Protein AF-0000000084544932 (afdb_homodimer)

pLDDT: mean 88.03, std 7.46, range [56.06, 94.19]

Solvent-accessible surface area (backbone atoms only — not comparable to full-atom values): 10254 Å² total; per-residue (Å²): 124,90,58,56,66,67,58,51,50,51,49,51,50,50,53,53,52,50,52,51,49,42,69,71,71,50,78,74,66,64,56,38,65,76,60,67,45,93,34,42,13,30,20,51,41,17,20,54,53,16,23,51,47,21,33,49,53,46,50,46,28,66,75,67,69,42,78,72,49,75,68,46,47,49,50,54,50,46,60,57,53,74,43,37,68,65,51,43,60,63,29,52,72,57,89,126,91,58,54,66,67,58,52,50,50,50,51,49,49,53,54,52,49,51,53,48,42,71,72,70,51,77,73,64,64,56,35,64,75,59,67,44,93,36,42,14,30,20,52,41,19,20,53,52,15,23,51,47,22,32,49,53,45,49,46,27,65,76,68,71,42,79,72,49,75,68,45,47,49,50,54,50,46,59,57,53,74,43,37,68,64,51,44,60,62,28,54,73,57,89

Nearest PDB structures (foldseek):
  4jlr-assembly1_S  TM=4.494E-01  e=4.118E+00  unclassified
  8hhl-assembly1_A  TM=2.791E-01  e=6.895E+00  Mycolicibacterium mucogenicum
  4jlr-assembly1_S  TM=4.430E-01  e=3.716E+00  unclassified
  4dnd-assembly1_A  TM=3.240E-01  e=9.266E+00  Homo sapiens
  8hhl-assembly1_A  TM=2.782E-01  e=6.578E+00  Mycolicibacterium mucogenicum

Sequence (190 aa):
MTLDPEFAKQTTDLIQQTLELYKKSGASPRVGEVWDCEKIGDFLCGFFVGEMVGSALSAFQVVHQREPTADEHLEIIELVESHSKEIKEFFAKFNMTLDPEFAKQTTDLIQQTLELYKKSGASPRVGEVWDCEKIGDFLCGFFVGEMVGSALSAFQVVHQREPTADEHLEIIELVESHSKEIKEFFAKFN

Structure (mmCIF, N/CA/C/O backbone):
data_AF-0000000084544932-model_v1
#
loop_
_entity.id
_entity.type
_entity.pdbx_description
1 polymer 'Uncharacterized protein'
#
loop_
_atom_site.group_PDB
_atom_site.id
_atom_site.type_symbol
_atom_site.label_atom_id
_atom_site.label_alt_id
_atom_site.label_comp_id
_atom_site.label_asym_id
_atom_site.label_entity_id
_atom_site.label_seq_id
_atom_site.pdbx_PDB_ins_code
_atom_site.Cartn_x
_atom_site.Cartn_y
_atom_site.Cartn_z
_atom_site.occupancy
_atom_site.B_iso_or_equiv
_atom_site.auth_seq_id
_atom_site.auth_comp_id
_atom_site.auth_asym_id
_atom_site.auth_atom_id
_atom_site.pdbx_PDB_model_num
ATOM 1 N N . MET A 1 1 ? 21.812 -8.648 -5.984 1 66.19 1 MET A N 1
ATOM 2 C CA . MET A 1 1 ? 20.375 -8.68 -5.727 1 66.19 1 MET A CA 1
ATOM 3 C C . MET A 1 1 ? 19.875 -10.125 -5.645 1 66.19 1 MET A C 1
ATOM 5 O O . MET A 1 1 ? 20.344 -10.992 -6.371 1 66.19 1 MET A O 1
ATOM 9 N N . THR A 1 2 ? 19.297 -10.383 -4.473 1 80.62 2 THR A N 1
ATOM 10 C CA . THR A 1 2 ? 18.766 -11.719 -4.227 1 80.62 2 THR A CA 1
ATOM 11 C C . THR A 1 2 ? 17.469 -11.938 -5.008 1 80.62 2 THR A C 1
ATOM 13 O O . THR A 1 2 ? 17.109 -13.07 -5.309 1 80.62 2 THR A O 1
ATOM 16 N N . LEU A 1 3 ? 16.906 -10.875 -5.484 1 85.44 3 LEU A N 1
ATOM 17 C CA . LEU A 1 3 ? 15.648 -10.969 -6.223 1 85.44 3 LEU A CA 1
ATOM 18 C C . LEU A 1 3 ? 15.898 -11.398 -7.664 1 85.44 3 LEU A C 1
ATOM 20 O O . LEU A 1 3 ? 16.891 -11 -8.273 1 85.44 3 LEU A O 1
ATOM 24 N N . ASP A 1 4 ? 15.062 -12.219 -8.195 1 88.5 4 ASP A N 1
ATOM 25 C CA . ASP A 1 4 ? 15.055 -12.531 -9.617 1 88.5 4 ASP A CA 1
ATOM 26 C C . ASP A 1 4 ? 15 -11.258 -10.461 1 88.5 4 ASP A C 1
ATOM 28 O O . ASP A 1 4 ? 14.18 -10.367 -10.195 1 88.5 4 ASP A O 1
ATOM 32 N N . PRO A 1 5 ? 15.914 -11.125 -11.422 1 88.81 5 PRO A N 1
ATOM 33 C CA . PRO A 1 5 ? 15.992 -9.906 -12.219 1 88.81 5 PRO A CA 1
ATOM 34 C C . PRO A 1 5 ? 14.688 -9.602 -12.969 1 88.81 5 PRO A C 1
ATOM 36 O O . PRO A 1 5 ? 14.336 -8.438 -13.156 1 88.81 5 PRO A O 1
ATOM 39 N N . GLU A 1 6 ? 14.039 -10.609 -13.398 1 88.56 6 GLU A N 1
ATOM 40 C CA . GLU A 1 6 ? 12.773 -10.383 -14.086 1 88.56 6 GLU A CA 1
ATOM 41 C C . GLU A 1 6 ? 11.727 -9.805 -13.141 1 88.56 6 GLU A C 1
ATOM 43 O O . GLU A 1 6 ? 10.961 -8.914 -13.516 1 88.56 6 GLU A O 1
ATOM 48 N N . PHE A 1 7 ? 11.703 -10.305 -11.953 1 90.44 7 PHE A N 1
ATOM 49 C CA . PHE A 1 7 ? 10.781 -9.781 -10.945 1 90.44 7 PHE A CA 1
ATOM 50 C C . PHE A 1 7 ? 11.109 -8.328 -10.625 1 90.44 7 PHE A C 1
ATOM 52 O O . PHE A 1 7 ? 10.203 -7.5 -10.5 1 90.44 7 PHE A O 1
ATOM 59 N N . ALA A 1 8 ? 12.383 -8.023 -10.523 1 90.12 8 ALA A N 1
ATOM 60 C CA . ALA A 1 8 ? 12.805 -6.66 -10.227 1 90.12 8 ALA A CA 1
ATOM 61 C C . ALA A 1 8 ? 12.383 -5.703 -11.336 1 90.12 8 ALA A C 1
ATOM 63 O O . ALA A 1 8 ? 11.898 -4.602 -11.062 1 90.12 8 ALA A O 1
ATOM 64 N N . LYS A 1 9 ? 12.531 -6.172 -12.508 1 91.62 9 LYS A N 1
ATOM 65 C CA . LYS A 1 9 ? 12.141 -5.348 -13.656 1 91.62 9 LYS A CA 1
ATOM 66 C C . LYS A 1 9 ? 10.633 -5.121 -13.68 1 91.62 9 LYS A C 1
ATOM 68 O O . LYS A 1 9 ? 10.172 -4.004 -13.914 1 91.62 9 LYS A O 1
ATOM 73 N N . GLN A 1 10 ? 9.922 -6.168 -13.43 1 88.94 10 GLN A N 1
ATOM 74 C CA . GLN A 1 10 ? 8.469 -6.07 -13.43 1 88.94 10 GLN A CA 1
ATOM 75 C C . GLN A 1 10 ? 7.98 -5.129 -12.328 1 88.94 10 GLN A C 1
ATOM 77 O O . GLN A 1 10 ? 7.043 -4.359 -12.539 1 88.94 10 GLN A O 1
ATOM 82 N N . THR A 1 11 ? 8.625 -5.254 -11.234 1 90.5 11 THR A N 1
ATOM 83 C CA . THR A 1 11 ? 8.266 -4.395 -10.109 1 90.5 11 THR A CA 1
ATOM 84 C C . THR A 1 11 ? 8.562 -2.934 -10.43 1 90.5 11 THR A C 1
ATOM 86 O O . THR A 1 11 ? 7.742 -2.055 -10.18 1 90.5 11 THR A O 1
ATOM 89 N N . THR A 1 12 ? 9.641 -2.668 -11.023 1 91.94 12 THR A N 1
ATOM 90 C CA . THR A 1 12 ? 10.016 -1.312 -11.406 1 91.94 12 THR A CA 1
ATOM 91 C C . THR A 1 12 ? 9.039 -0.75 -12.438 1 91.94 12 THR A C 1
ATOM 93 O O . THR A 1 12 ? 8.625 0.408 -12.336 1 91.94 12 THR A O 1
ATOM 96 N N . ASP A 1 13 ? 8.688 -1.554 -13.359 1 91.12 13 ASP A N 1
ATOM 97 C CA . ASP A 1 13 ? 7.715 -1.137 -14.367 1 91.12 13 ASP A CA 1
ATOM 98 C C . ASP A 1 13 ? 6.375 -0.788 -13.727 1 91.12 13 ASP A C 1
ATOM 100 O O . ASP A 1 13 ? 5.734 0.193 -14.109 1 91.12 13 ASP A O 1
ATOM 104 N N . LEU A 1 14 ? 5.961 -1.601 -12.828 1 89.94 14 LEU A N 1
ATOM 105 C CA . LEU A 1 14 ? 4.699 -1.363 -12.133 1 89.94 14 LEU A CA 1
ATOM 106 C C . LEU A 1 14 ? 4.727 -0.029 -11.391 1 89.94 14 LEU A C 1
ATOM 108 O O . LEU A 1 14 ? 3.756 0.729 -11.438 1 89.94 14 LEU A O 1
ATOM 112 N N . ILE A 1 15 ? 5.805 0.262 -10.727 1 93.06 15 ILE A N 1
ATOM 113 C CA . ILE A 1 15 ? 5.961 1.506 -9.984 1 93.06 15 ILE A CA 1
ATOM 114 C C . ILE A 1 15 ? 5.844 2.695 -10.938 1 93.06 15 ILE A C 1
ATOM 116 O O . ILE A 1 15 ? 5.086 3.633 -10.672 1 93.06 15 ILE A O 1
ATOM 120 N N . GLN A 1 16 ? 6.516 2.604 -12.031 1 92.25 16 GLN A N 1
ATOM 121 C CA . GLN A 1 16 ? 6.539 3.705 -12.992 1 92.25 16 GLN A CA 1
ATOM 122 C C . GLN A 1 16 ? 5.172 3.9 -13.641 1 92.25 16 GLN A C 1
ATOM 124 O O . GLN A 1 16 ? 4.691 5.027 -13.758 1 92.25 16 GLN A O 1
ATOM 129 N N . GLN A 1 17 ? 4.598 2.812 -14 1 90.38 17 GLN A N 1
ATOM 130 C CA . GLN A 1 17 ? 3.287 2.885 -14.633 1 90.38 17 GLN A CA 1
ATOM 131 C C . GLN A 1 17 ? 2.238 3.434 -13.672 1 90.38 17 GLN A C 1
ATOM 133 O O . GLN A 1 17 ? 1.396 4.246 -14.062 1 90.38 17 GLN A O 1
ATOM 138 N N . THR A 1 18 ? 2.281 2.961 -12.5 1 89.56 18 THR A N 1
ATOM 139 C CA . THR A 1 18 ? 1.309 3.404 -11.508 1 89.56 18 THR A CA 1
ATOM 140 C C . THR A 1 18 ? 1.507 4.883 -11.18 1 89.56 18 THR A C 1
ATOM 142 O O . THR A 1 18 ? 0.536 5.633 -11.055 1 89.56 18 THR A O 1
ATOM 145 N N . LEU A 1 19 ? 2.707 5.305 -11.055 1 92.12 19 LEU A N 1
ATOM 146 C CA . LEU A 1 19 ? 2.988 6.715 -10.805 1 92.12 19 LEU A CA 1
ATOM 147 C C . LEU A 1 19 ? 2.443 7.59 -11.93 1 92.12 19 LEU A C 1
ATOM 149 O O . LEU A 1 19 ? 1.84 8.633 -11.672 1 92.12 19 LEU A O 1
ATOM 153 N N . GLU A 1 20 ? 2.635 7.109 -13.133 1 91.12 20 GLU A N 1
ATOM 154 C CA . GLU A 1 20 ? 2.121 7.848 -14.281 1 91.12 20 GLU A CA 1
ATOM 155 C C . GLU A 1 20 ? 0.599 7.934 -14.242 1 91.12 20 GLU A C 1
ATOM 157 O O . GLU A 1 20 ? 0.02 8.961 -14.609 1 91.12 20 GLU A O 1
ATOM 162 N N . LEU A 1 21 ? 0.002 6.867 -13.867 1 87.06 21 LEU A N 1
ATOM 163 C CA . LEU A 1 21 ? -1.452 6.863 -13.742 1 87.06 21 LEU A CA 1
ATOM 164 C C . LEU A 1 21 ? -1.914 7.871 -12.695 1 87.06 21 LEU A C 1
ATOM 166 O O . LEU A 1 21 ? -2.895 8.586 -12.906 1 87.06 21 LEU A O 1
ATOM 170 N N . TYR A 1 22 ? -1.262 7.93 -11.602 1 87 22 TYR A N 1
ATOM 171 C CA . TYR A 1 22 ? -1.585 8.898 -10.562 1 87 22 TYR A CA 1
ATOM 172 C C . TYR A 1 22 ? -1.427 10.32 -11.07 1 87 22 TYR A C 1
ATOM 174 O O . TYR A 1 22 ? -2.246 11.195 -10.766 1 87 22 TYR A O 1
ATOM 182 N N . LYS A 1 23 ? -0.424 10.578 -11.789 1 86.5 23 LYS A N 1
ATOM 183 C CA . LYS A 1 23 ? -0.186 11.906 -12.344 1 86.5 23 LYS A CA 1
ATOM 184 C C . LYS A 1 23 ? -1.321 12.328 -13.273 1 86.5 23 LYS A C 1
ATOM 186 O O . LYS A 1 23 ? -1.707 13.5 -13.297 1 86.5 23 LYS A O 1
ATOM 191 N N . LYS A 1 24 ? -1.893 11.422 -13.922 1 85.5 24 LYS A N 1
ATOM 192 C CA . LYS A 1 24 ? -2.943 11.703 -14.891 1 85.5 24 LYS A CA 1
ATOM 193 C C . LYS A 1 24 ? -4.301 11.859 -14.211 1 85.5 24 LYS A C 1
ATOM 195 O O . LYS A 1 24 ? -5.121 12.672 -14.625 1 85.5 24 LYS A O 1
ATOM 200 N N . SER A 1 25 ? -4.562 11.016 -13.297 1 79.62 25 SER A N 1
ATOM 201 C CA . SER A 1 25 ? -5.883 10.961 -12.672 1 79.62 25 SER A CA 1
ATOM 202 C C . SER A 1 25 ? -5.977 11.906 -11.484 1 79.62 25 SER A C 1
ATOM 204 O O . SER A 1 25 ? -7.074 12.281 -11.062 1 79.62 25 SER A O 1
ATOM 206 N N . GLY A 1 26 ? -4.883 12.328 -11 1 66.31 26 GLY A N 1
ATOM 207 C CA . GLY A 1 26 ? -4.887 13.094 -9.766 1 66.31 26 GLY A CA 1
ATOM 208 C C . GLY A 1 26 ? -5.246 12.258 -8.547 1 66.31 26 GLY A C 1
ATOM 209 O O . GLY A 1 26 ? -5.422 11.039 -8.656 1 66.31 26 GLY A O 1
ATOM 210 N N . ALA A 1 27 ? -4.965 12.719 -7.383 1 61 27 ALA A N 1
ATOM 211 C CA . ALA A 1 27 ? -5.301 12.031 -6.145 1 61 27 ALA A CA 1
ATOM 212 C C . ALA A 1 27 ? -6.633 12.523 -5.586 1 61 27 ALA A C 1
ATOM 214 O O . ALA A 1 27 ? -6.973 13.703 -5.723 1 61 27 ALA A O 1
ATOM 215 N N . SER A 1 28 ? -7.473 11.477 -5.223 1 63.09 28 SER A N 1
ATOM 216 C CA . SER A 1 28 ? -8.734 11.906 -4.625 1 63.09 28 SER A CA 1
ATOM 217 C C . SER A 1 28 ? -8.508 12.609 -3.291 1 63.09 28 SER A C 1
ATOM 219 O O . SER A 1 28 ? -7.875 12.055 -2.389 1 63.09 28 SER A O 1
ATOM 221 N N . PRO A 1 29 ? -8.859 13.773 -3.111 1 56.06 29 PRO A N 1
ATOM 222 C CA . PRO A 1 29 ? -8.781 14.531 -1.858 1 56.06 29 PRO A CA 1
ATOM 223 C C . PRO A 1 29 ? -9.578 13.883 -0.728 1 56.06 29 PRO A C 1
ATOM 225 O O . PRO A 1 29 ? -9.336 14.172 0.447 1 56.06 29 PRO A O 1
ATOM 228 N N . ARG A 1 30 ? -10.594 13.094 -1.059 1 67.5 30 ARG A N 1
ATOM 229 C CA . ARG A 1 30 ? -11.477 12.547 -0.034 1 67.5 30 ARG A CA 1
ATOM 230 C C . ARG A 1 30 ? -10.688 11.719 0.98 1 67.5 30 ARG A C 1
ATOM 232 O O . ARG A 1 30 ? -11.078 11.633 2.146 1 67.5 30 ARG A O 1
ATOM 239 N N . VAL A 1 31 ? -9.539 11.398 0.533 1 73.69 31 VAL A N 1
ATOM 240 C CA . VAL A 1 31 ? -8.719 10.57 1.403 1 73.69 31 VAL A CA 1
ATOM 241 C C . VAL A 1 31 ? -8.305 11.367 2.641 1 73.69 31 VAL A C 1
ATOM 243 O O . VAL A 1 31 ? -8.297 10.836 3.754 1 73.69 31 VAL A O 1
ATOM 246 N N . GLY A 1 32 ? -8.188 12.586 2.406 1 73.44 32 GLY A N 1
ATOM 247 C CA . GLY A 1 32 ? -7.824 13.445 3.527 1 73.44 32 GLY A CA 1
ATOM 248 C C . GLY A 1 32 ? -8.93 13.57 4.562 1 73.44 32 GLY A C 1
ATOM 249 O O . GLY A 1 32 ? -8.648 13.68 5.758 1 73.44 32 GLY A O 1
ATOM 250 N N . GLU A 1 33 ? -10.078 13.43 4.074 1 78.69 33 GLU A N 1
ATOM 251 C CA . GLU A 1 33 ? -11.211 13.609 4.977 1 78.69 33 GLU A CA 1
ATOM 252 C C . GLU A 1 33 ? -11.43 12.359 5.836 1 78.69 33 GLU A C 1
ATOM 254 O O . GLU A 1 33 ? -11.664 12.469 7.039 1 78.69 33 GLU A O 1
ATOM 259 N N . VAL A 1 34 ? -11.297 11.266 5.312 1 85.69 34 VAL A N 1
ATOM 260 C CA . VAL A 1 34 ? -11.516 10.016 6.027 1 85.69 34 VAL A CA 1
ATOM 261 C C . VAL A 1 34 ? -10.398 9.797 7.043 1 85.69 34 VAL A C 1
ATOM 263 O O . VAL A 1 34 ? -10.641 9.344 8.164 1 85.69 34 VAL A O 1
ATOM 266 N N . TRP A 1 35 ? -9.258 10.289 6.613 1 91.44 35 TRP A N 1
ATOM 267 C CA . TRP A 1 35 ? -8.102 9.906 7.41 1 91.44 35 TRP A CA 1
ATOM 268 C C . TRP A 1 35 ? -7.598 11.07 8.25 1 91.44 35 TRP A C 1
ATOM 270 O O . TRP A 1 35 ? -6.633 10.938 9 1 91.44 35 TRP A O 1
ATOM 280 N N . ASP A 1 36 ? -8.258 12.188 8.156 1 88.19 36 ASP A N 1
ATOM 281 C CA . ASP A 1 36 ? -8.008 13.344 9.016 1 88.19 36 ASP A CA 1
ATOM 282 C C . ASP A 1 36 ? -6.516 13.641 9.117 1 88.19 36 ASP A C 1
ATOM 284 O O . ASP A 1 36 ? -5.977 13.758 10.219 1 88.19 36 ASP A O 1
ATOM 288 N N . CYS A 1 37 ? -5.867 13.789 7.984 1 88.88 37 CYS A N 1
ATOM 289 C CA . CYS A 1 37 ? -4.418 13.969 7.941 1 88.88 37 CYS A CA 1
ATOM 290 C C . CYS A 1 37 ? -4.051 15.438 8.133 1 88.88 37 CYS A C 1
ATOM 292 O O . CYS A 1 37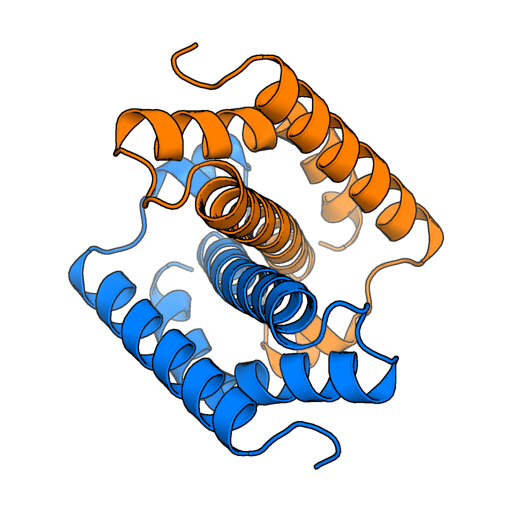 ? -4.766 16.328 7.672 1 88.88 37 CYS A O 1
ATOM 294 N N . GLU A 1 38 ? -3.02 15.641 8.859 1 91.69 38 GLU A N 1
ATOM 295 C CA . GLU A 1 38 ? -2.477 17 8.953 1 91.69 38 GLU A CA 1
ATOM 296 C C . GLU A 1 38 ? -1.788 17.406 7.656 1 91.69 38 GLU A C 1
ATOM 298 O O . GLU A 1 38 ? -1.873 18.562 7.246 1 91.69 38 GLU A O 1
ATOM 303 N N . LYS A 1 39 ? -1.104 16.469 7.07 1 91.56 39 LYS A N 1
ATOM 304 C CA . LYS A 1 39 ? -0.459 16.656 5.777 1 91.56 39 LYS A CA 1
ATOM 305 C C . LYS A 1 39 ? -0.902 15.594 4.773 1 91.56 39 LYS A C 1
ATOM 307 O O . LYS A 1 39 ? -0.353 14.492 4.75 1 91.56 39 LYS A O 1
ATOM 312 N N . ILE A 1 40 ? -1.727 16.047 3.869 1 90.88 40 ILE A N 1
ATOM 313 C CA . ILE A 1 40 ? -2.373 15.133 2.941 1 90.88 40 ILE A CA 1
ATOM 314 C C . ILE A 1 40 ? -1.335 14.555 1.98 1 90.88 40 ILE A C 1
ATOM 316 O O . ILE A 1 40 ? -1.413 13.383 1.602 1 90.88 40 ILE A O 1
ATOM 320 N N . GLY A 1 41 ? -0.409 15.43 1.608 1 91.38 41 GLY A N 1
ATOM 321 C CA . GLY A 1 41 ? 0.638 14.961 0.712 1 91.38 41 GLY A CA 1
ATOM 322 C C . GLY A 1 41 ? 1.452 13.82 1.288 1 91.38 41 GLY A C 1
ATOM 323 O O . GLY A 1 41 ? 1.794 12.875 0.577 1 91.38 41 GLY A O 1
ATOM 324 N N . ASP A 1 42 ? 1.74 13.891 2.566 1 92.62 42 ASP A N 1
ATOM 325 C CA . ASP A 1 42 ? 2.475 12.82 3.23 1 92.62 42 ASP A CA 1
ATOM 326 C C . ASP A 1 42 ? 1.655 11.531 3.266 1 92.62 42 ASP A C 1
ATOM 328 O O . ASP A 1 42 ? 2.189 10.438 3.045 1 92.62 42 ASP A O 1
ATOM 332 N N . PHE A 1 43 ? 0.422 11.664 3.527 1 92.88 43 PHE A N 1
ATOM 333 C CA . PHE A 1 43 ? -0.447 10.492 3.533 1 92.88 43 PHE A CA 1
ATOM 334 C C . PHE A 1 43 ? -0.49 9.844 2.154 1 92.88 43 PHE A C 1
ATOM 336 O O . PHE A 1 43 ? -0.36 8.625 2.033 1 92.88 43 PHE A O 1
ATOM 343 N N . LEU A 1 44 ? -0.663 10.625 1.159 1 92.75 44 LEU A N 1
ATOM 344 C CA . LEU A 1 44 ? -0.779 10.109 -0.199 1 92.75 44 LEU A CA 1
ATOM 345 C C . LEU A 1 44 ? 0.528 9.461 -0.649 1 92.75 44 LEU A C 1
ATOM 347 O O . LEU A 1 44 ? 0.517 8.438 -1.335 1 92.75 44 LEU A O 1
ATOM 351 N N . CYS A 1 45 ? 1.54 10.117 -0.284 1 93.12 45 CYS A N 1
ATOM 352 C CA . CYS A 1 45 ? 2.84 9.523 -0.583 1 93.12 45 CYS A CA 1
ATOM 353 C C . CYS A 1 45 ? 2.994 8.172 0.093 1 93.12 45 CYS A C 1
ATOM 355 O O . CYS A 1 45 ? 3.375 7.191 -0.55 1 93.12 45 CYS A O 1
ATOM 357 N N . GLY A 1 46 ? 2.709 8.133 1.317 1 93.06 46 GLY A N 1
ATOM 358 C CA . GLY A 1 46 ? 2.727 6.859 2.023 1 93.06 46 GLY A CA 1
ATOM 359 C C . GLY A 1 46 ? 1.815 5.82 1.404 1 93.06 46 GLY A C 1
ATOM 360 O O . GLY A 1 46 ? 2.201 4.66 1.252 1 93.06 46 GLY A O 1
ATOM 361 N N . PHE A 1 47 ? 0.658 6.215 1.108 1 92.56 47 PHE A N 1
ATOM 362 C CA . PHE A 1 47 ? -0.311 5.32 0.488 1 92.56 47 PHE A CA 1
ATOM 363 C C . PHE A 1 47 ? 0.26 4.703 -0.785 1 92.56 47 PHE A C 1
ATOM 365 O O . PHE A 1 47 ? 0.185 3.488 -0.981 1 92.56 47 PHE A O 1
ATOM 372 N N . PHE A 1 48 ? 0.78 5.512 -1.612 1 93 48 PHE A N 1
ATOM 373 C CA . PHE A 1 48 ? 1.355 5.031 -2.863 1 93 48 PHE A CA 1
ATOM 374 C C . PHE A 1 48 ? 2.465 4.02 -2.596 1 93 48 PHE A C 1
ATOM 376 O O . PHE A 1 48 ? 2.494 2.949 -3.207 1 93 48 PHE A O 1
ATOM 383 N N . VAL A 1 49 ? 3.35 4.422 -1.753 1 93.44 49 VAL A N 1
ATOM 384 C CA . VAL A 1 49 ? 4.484 3.559 -1.434 1 93.44 49 VAL A CA 1
ATOM 385 C C . VAL A 1 49 ? 3.982 2.236 -0.86 1 93.44 49 VAL A C 1
ATOM 387 O O . VAL A 1 49 ? 4.43 1.164 -1.274 1 93.44 49 VAL A O 1
ATOM 390 N N . GLY A 1 50 ? 3.082 2.311 0.059 1 93.25 50 GLY A N 1
ATOM 391 C CA . GLY A 1 50 ? 2.488 1.109 0.623 1 93.25 50 GLY A CA 1
ATOM 392 C C . GLY A 1 50 ? 1.815 0.232 -0.417 1 93.25 50 GLY A C 1
ATOM 393 O O . GLY A 1 50 ? 1.967 -0.991 -0.396 1 93.25 50 GLY A O 1
ATOM 394 N N . GLU A 1 51 ? 1.06 0.877 -1.243 1 93.19 51 GLU A N 1
ATOM 395 C CA . GLU A 1 51 ? 0.375 0.14 -2.301 1 93.19 51 GLU A CA 1
ATOM 396 C C . GLU A 1 51 ? 1.368 -0.616 -3.18 1 93.19 51 GLU A C 1
ATOM 398 O O . GLU A 1 51 ? 1.144 -1.779 -3.52 1 93.19 51 GLU A O 1
ATOM 403 N N . MET A 1 52 ? 2.461 -0.007 -3.5 1 93.69 52 MET A N 1
ATOM 404 C CA . MET A 1 52 ? 3.48 -0.646 -4.324 1 93.69 52 MET A CA 1
ATOM 405 C C . MET A 1 52 ? 4.133 -1.806 -3.582 1 93.69 52 MET A C 1
ATOM 407 O O . MET A 1 52 ? 4.316 -2.887 -4.145 1 93.69 52 MET A O 1
ATOM 411 N N . VAL A 1 53 ? 4.445 -1.554 -2.379 1 91.81 53 VAL A N 1
ATOM 412 C CA . VAL A 1 53 ? 5.109 -2.574 -1.576 1 91.81 53 VAL A CA 1
ATOM 413 C C . VAL A 1 53 ? 4.176 -3.764 -1.375 1 91.81 53 VAL A C 1
ATOM 415 O O . VAL A 1 53 ? 4.562 -4.914 -1.606 1 91.81 53 VAL A O 1
ATOM 418 N N . GLY A 1 54 ? 2.957 -3.496 -1.023 1 92.19 54 GLY A N 1
ATOM 419 C CA . GLY A 1 54 ? 1.984 -4.562 -0.843 1 92.19 54 GLY A CA 1
ATOM 420 C C . GLY A 1 54 ? 1.745 -5.371 -2.104 1 92.19 54 GLY A C 1
ATOM 421 O O . GLY A 1 54 ? 1.689 -6.602 -2.057 1 92.19 54 GLY A O 1
ATOM 422 N N . SER A 1 55 ? 1.646 -4.688 -3.156 1 90.56 55 SER A N 1
ATOM 423 C CA . SER A 1 55 ? 1.449 -5.355 -4.438 1 90.56 55 SER A CA 1
ATOM 424 C C . SER A 1 55 ? 2.66 -6.203 -4.809 1 90.56 55 SER A C 1
ATOM 426 O O . SER A 1 55 ? 2.514 -7.332 -5.285 1 90.56 55 SER A O 1
ATOM 428 N N . ALA A 1 56 ? 3.807 -5.688 -4.648 1 90.94 56 ALA A N 1
ATOM 429 C CA . ALA A 1 56 ? 5.035 -6.402 -4.992 1 90.94 56 ALA A CA 1
ATOM 430 C C . ALA A 1 56 ? 5.211 -7.637 -4.113 1 90.94 56 ALA A C 1
ATOM 432 O O . ALA A 1 56 ? 5.598 -8.703 -4.602 1 90.94 56 ALA A O 1
ATOM 433 N N . LEU A 1 57 ? 4.941 -7.5 -2.881 1 91.31 57 LEU A N 1
ATOM 434 C CA . LEU A 1 57 ? 5.066 -8.625 -1.96 1 91.31 57 LEU A CA 1
ATOM 435 C C . LEU A 1 57 ? 4.078 -9.727 -2.314 1 91.31 57 LEU A C 1
ATOM 437 O O . LEU A 1 57 ? 4.438 -10.906 -2.318 1 91.31 57 LEU A O 1
ATOM 441 N N . SER A 1 58 ? 2.863 -9.32 -2.631 1 88.56 58 SER A N 1
ATOM 442 C CA . SER A 1 58 ? 1.858 -10.305 -3.035 1 88.56 58 SER A CA 1
ATOM 443 C C . SER A 1 58 ? 2.256 -11 -4.332 1 88.56 58 SER A C 1
ATOM 445 O O . SER A 1 58 ? 2.135 -12.219 -4.449 1 88.56 58 SER A O 1
ATOM 447 N N . ALA A 1 59 ? 2.701 -10.25 -5.277 1 86.38 59 ALA A N 1
ATOM 448 C CA . ALA A 1 59 ? 3.16 -10.82 -6.539 1 86.38 59 ALA A CA 1
ATOM 449 C C . ALA A 1 59 ? 4.305 -11.805 -6.312 1 86.38 59 ALA A C 1
ATOM 451 O O . ALA A 1 59 ? 4.348 -12.875 -6.934 1 86.38 59 ALA A O 1
ATOM 452 N N . PHE A 1 60 ? 5.223 -11.445 -5.453 1 90.44 60 PHE A N 1
ATOM 453 C CA . PHE A 1 60 ? 6.34 -12.328 -5.125 1 90.44 60 PHE A CA 1
ATOM 454 C C . PHE A 1 60 ? 5.832 -13.664 -4.609 1 90.44 60 PHE A C 1
ATOM 456 O O . PHE A 1 60 ? 6.293 -14.719 -5.051 1 90.44 60 PHE A O 1
ATOM 463 N N . GLN A 1 61 ? 4.871 -13.57 -3.688 1 89.56 61 GLN A N 1
ATOM 464 C CA . GLN A 1 61 ? 4.328 -14.781 -3.078 1 89.56 61 GLN A CA 1
ATOM 465 C C . GLN A 1 61 ? 3.641 -15.664 -4.117 1 89.56 61 GLN A C 1
ATOM 467 O O . GLN A 1 61 ? 3.734 -16.891 -4.059 1 89.56 61 GLN A O 1
ATOM 472 N N . VAL A 1 62 ? 3.049 -15.07 -5.051 1 83.44 62 VAL A N 1
ATOM 473 C CA . VAL A 1 62 ? 2.33 -15.797 -6.094 1 83.44 62 VAL A CA 1
ATOM 474 C C . VAL A 1 62 ? 3.328 -16.469 -7.039 1 83.44 62 VAL A C 1
ATOM 476 O O . VAL A 1 62 ? 3.176 -17.641 -7.383 1 83.44 62 VAL A O 1
ATOM 479 N N . VAL A 1 63 ? 4.312 -15.734 -7.406 1 82.94 63 VAL A N 1
ATOM 480 C CA . VAL A 1 63 ? 5.273 -16.219 -8.391 1 82.94 63 VAL A CA 1
ATOM 481 C C . VAL A 1 63 ? 6.16 -17.297 -7.766 1 82.94 63 VAL A C 1
ATOM 483 O O . VAL A 1 63 ? 6.449 -18.312 -8.398 1 82.94 63 VAL A O 1
ATOM 486 N N . HIS A 1 64 ? 6.582 -17.125 -6.539 1 89.06 64 HIS A N 1
ATOM 487 C CA . HIS A 1 64 ? 7.574 -18 -5.926 1 89.06 64 HIS A CA 1
ATOM 488 C C . HIS A 1 64 ? 6.922 -18.984 -4.961 1 89.06 64 HIS A C 1
ATOM 490 O O . HIS A 1 64 ? 7.586 -19.891 -4.445 1 89.06 64 HIS A O 1
ATOM 496 N N . GLN A 1 65 ? 5.66 -18.766 -4.648 1 88.81 65 GLN A N 1
ATOM 497 C CA . GLN A 1 65 ? 4.859 -19.641 -3.811 1 88.81 65 GLN A CA 1
ATOM 498 C C . GLN A 1 65 ? 5.469 -19.781 -2.42 1 88.81 65 GLN A C 1
ATOM 500 O O . GLN A 1 65 ? 5.527 -20.891 -1.872 1 88.81 65 GLN A O 1
ATOM 505 N N . ARG A 1 66 ? 6.062 -18.781 -1.97 1 89.88 66 ARG A N 1
ATOM 506 C CA . ARG A 1 66 ? 6.602 -18.656 -0.621 1 89.88 66 ARG A CA 1
ATOM 507 C C . ARG A 1 66 ? 6.656 -17.188 -0.186 1 89.88 66 ARG A C 1
ATOM 509 O O . ARG A 1 66 ? 6.566 -16.281 -1.018 1 89.88 66 ARG A O 1
ATOM 516 N N . GLU A 1 67 ? 6.754 -16.953 1.117 1 89.38 67 GLU A N 1
ATOM 517 C CA . GLU A 1 67 ? 6.996 -15.617 1.639 1 89.38 67 GLU A CA 1
ATOM 518 C C . GLU A 1 67 ? 8.414 -15.156 1.331 1 89.38 67 GLU A C 1
ATOM 520 O O . GLU A 1 67 ? 9.344 -15.969 1.287 1 89.38 67 GLU A O 1
ATOM 525 N N . PRO A 1 68 ? 8.547 -13.867 1.077 1 90.56 68 PRO A N 1
ATOM 526 C CA . PRO A 1 68 ? 9.914 -13.359 0.919 1 90.56 68 PRO A CA 1
ATOM 527 C C . PRO A 1 68 ? 10.75 -13.508 2.188 1 90.56 68 PRO A C 1
ATOM 529 O O . PRO A 1 68 ? 10.211 -13.414 3.297 1 90.56 68 PRO A O 1
ATOM 532 N N . THR A 1 69 ? 12.016 -13.758 1.953 1 91.06 69 THR A N 1
ATOM 533 C CA . THR A 1 69 ? 12.938 -13.656 3.076 1 91.06 69 THR A CA 1
ATOM 534 C C . THR A 1 69 ? 13.094 -12.203 3.523 1 91.06 69 THR A C 1
ATOM 536 O O . THR A 1 69 ? 12.617 -11.289 2.85 1 91.06 69 THR A O 1
ATOM 539 N N . ALA A 1 70 ? 13.766 -12 4.691 1 88.88 70 ALA A N 1
ATOM 540 C CA . ALA A 1 70 ? 14.016 -10.648 5.18 1 88.88 70 ALA A CA 1
ATOM 541 C C . ALA A 1 70 ? 14.797 -9.828 4.152 1 88.88 70 ALA A C 1
ATOM 543 O O . ALA A 1 70 ? 14.477 -8.664 3.912 1 88.88 70 ALA A O 1
ATOM 544 N N . ASP A 1 71 ? 15.758 -10.469 3.496 1 90.62 71 ASP A N 1
ATOM 545 C CA . ASP A 1 71 ? 16.578 -9.781 2.504 1 90.62 71 ASP A CA 1
ATOM 546 C C . ASP A 1 71 ? 15.773 -9.445 1.256 1 90.62 71 ASP A C 1
ATOM 548 O O . ASP A 1 71 ? 15.922 -8.367 0.683 1 90.62 71 ASP A O 1
ATOM 552 N N . GLU A 1 72 ? 14.945 -10.391 0.822 1 90.25 72 GLU A N 1
ATOM 553 C CA . GLU A 1 72 ? 14.109 -10.156 -0.346 1 90.25 72 GLU A CA 1
ATOM 554 C C . GLU A 1 72 ? 13.078 -9.055 -0.074 1 90.25 72 GLU A C 1
ATOM 556 O O . GLU A 1 72 ? 12.805 -8.227 -0.942 1 90.25 72 GLU A O 1
ATOM 561 N N . HIS A 1 73 ? 12.531 -9.117 1.075 1 90 73 HIS A N 1
ATOM 562 C CA . HIS A 1 73 ? 11.594 -8.086 1.502 1 90 73 HIS A CA 1
ATOM 563 C C . HIS A 1 73 ? 12.242 -6.703 1.469 1 90 73 HIS A C 1
ATOM 565 O O . HIS A 1 73 ? 11.656 -5.754 0.937 1 90 73 HIS A O 1
ATOM 571 N N . LEU A 1 74 ? 13.414 -6.582 1.969 1 88.94 74 LEU A N 1
ATOM 572 C CA . LEU A 1 74 ? 14.148 -5.32 1.99 1 88.94 74 LEU A CA 1
ATOM 573 C C . LEU A 1 74 ? 14.461 -4.852 0.573 1 88.94 74 LEU A C 1
ATOM 575 O O . LEU A 1 74 ? 14.406 -3.654 0.284 1 88.94 74 LEU A O 1
ATOM 579 N N . GLU A 1 75 ? 14.797 -5.742 -0.257 1 91.25 75 GLU A N 1
ATOM 580 C CA . GLU A 1 75 ? 15.109 -5.387 -1.639 1 91.25 75 GLU A CA 1
ATOM 581 C C . GLU A 1 75 ? 13.875 -4.84 -2.357 1 91.25 75 GLU A C 1
ATOM 583 O O . GLU A 1 75 ? 13.992 -3.943 -3.195 1 91.25 75 GLU A O 1
ATOM 588 N N . ILE A 1 76 ? 12.758 -5.441 -2.061 1 92.12 76 ILE A N 1
ATOM 589 C CA . ILE A 1 76 ? 11.516 -4.957 -2.652 1 92.12 76 ILE A CA 1
ATOM 590 C C . ILE A 1 76 ? 11.266 -3.516 -2.213 1 92.12 76 ILE A C 1
ATOM 592 O O . ILE A 1 76 ? 10.93 -2.658 -3.035 1 92.12 76 ILE A O 1
ATOM 596 N N . ILE A 1 77 ? 11.469 -3.244 -0.944 1 90 77 ILE A N 1
ATOM 597 C CA . ILE A 1 77 ? 11.312 -1.893 -0.417 1 90 77 ILE A CA 1
ATOM 598 C C . ILE A 1 77 ? 12.297 -0.953 -1.104 1 90 77 ILE A C 1
ATOM 600 O O . ILE A 1 77 ? 11.938 0.16 -1.495 1 90 77 ILE A O 1
ATOM 604 N N . GLU A 1 78 ? 13.461 -1.436 -1.305 1 90.56 78 GLU A N 1
ATOM 605 C CA . GLU A 1 78 ? 14.508 -0.625 -1.91 1 90.56 78 GLU A CA 1
ATOM 606 C C . GLU A 1 78 ? 14.188 -0.294 -3.363 1 90.56 78 GLU A C 1
ATOM 608 O O . GLU A 1 78 ? 14.555 0.772 -3.861 1 90.56 78 GLU A O 1
ATOM 613 N N . LEU A 1 79 ? 13.555 -1.217 -4.039 1 92.88 79 LEU A N 1
ATOM 614 C CA . LEU A 1 79 ? 13.141 -0.944 -5.41 1 92.88 79 LEU A CA 1
ATOM 615 C C . LEU A 1 79 ? 12.195 0.254 -5.461 1 92.88 79 LEU A C 1
ATOM 617 O O . LEU A 1 79 ? 12.336 1.119 -6.328 1 92.88 79 LEU A O 1
ATOM 621 N N . VAL A 1 80 ? 11.32 0.3 -4.523 1 92.88 80 VAL A N 1
ATOM 622 C CA . VAL A 1 80 ? 10.383 1.422 -4.469 1 92.88 80 VAL A CA 1
ATOM 623 C C . VAL A 1 80 ? 11.133 2.693 -4.074 1 92.88 80 VAL A C 1
ATOM 625 O O . VAL A 1 80 ? 10.938 3.748 -4.684 1 92.88 80 VAL A O 1
ATOM 628 N N . GLU A 1 81 ? 12.047 2.564 -3.174 1 91.56 81 GLU A N 1
ATOM 629 C CA . GLU A 1 81 ? 12.812 3.701 -2.666 1 91.56 81 GLU A CA 1
ATOM 630 C C . GLU A 1 81 ? 13.711 4.285 -3.748 1 91.56 81 GLU A C 1
ATOM 632 O O . GLU A 1 81 ? 14.078 5.461 -3.691 1 91.56 81 GLU A O 1
ATOM 637 N N . SER A 1 82 ? 14.023 3.506 -4.645 1 92.5 82 SER A N 1
ATOM 638 C CA . SER A 1 82 ? 14.883 3.984 -5.727 1 92.5 82 SER A CA 1
ATOM 639 C C . SER A 1 82 ? 14.164 5.023 -6.582 1 92.5 82 SER A C 1
ATOM 641 O O . SER A 1 82 ? 14.797 5.746 -7.355 1 92.5 82 SER A O 1
ATOM 643 N N . HIS A 1 83 ? 12.922 5.152 -6.387 1 93.25 83 HIS A N 1
ATOM 644 C CA . HIS A 1 83 ? 12.133 6.145 -7.102 1 93.25 83 HIS A CA 1
ATOM 645 C C . HIS A 1 83 ? 11.625 7.23 -6.16 1 93.25 83 HIS A C 1
ATOM 647 O O . HIS A 1 83 ? 10.672 7.945 -6.484 1 93.25 83 HIS A O 1
ATOM 653 N N . SER A 1 84 ? 12.219 7.324 -5.043 1 93.44 84 SER A N 1
ATOM 654 C CA . SER A 1 84 ? 11.711 8.203 -3.994 1 93.44 84 SER A CA 1
ATOM 655 C C . SER A 1 84 ? 11.68 9.656 -4.453 1 93.44 84 SER A C 1
ATOM 657 O O . SER A 1 84 ? 10.75 10.398 -4.137 1 93.44 84 SER A O 1
ATOM 659 N N . LYS A 1 85 ? 12.664 10.078 -5.184 1 93.38 85 LYS A N 1
ATOM 660 C CA . LYS A 1 85 ? 12.719 11.469 -5.617 1 93.38 85 LYS A CA 1
ATOM 661 C C . LYS A 1 85 ? 11.492 11.836 -6.449 1 93.38 85 LYS A C 1
ATOM 663 O O . LYS A 1 85 ? 10.812 12.82 -6.164 1 93.38 85 LYS A O 1
ATOM 668 N N . GLU A 1 86 ? 11.266 11.055 -7.41 1 93.62 86 GLU A N 1
ATOM 669 C CA . GLU A 1 86 ? 10.133 11.312 -8.297 1 93.62 86 GLU A CA 1
ATOM 670 C C . GLU A 1 86 ? 8.812 11.219 -7.535 1 93.62 86 GLU A C 1
ATOM 672 O O . GLU A 1 86 ? 7.906 12.031 -7.746 1 93.62 86 GLU A O 1
ATOM 677 N N . ILE A 1 87 ? 8.68 10.242 -6.723 1 94.12 87 ILE A N 1
ATOM 678 C CA . ILE A 1 87 ? 7.453 10 -5.973 1 94.12 87 ILE A CA 1
ATOM 679 C C . ILE A 1 87 ? 7.195 11.164 -5.02 1 94.12 87 ILE A C 1
ATOM 681 O O . ILE A 1 87 ? 6.098 11.727 -5 1 94.12 87 ILE A O 1
ATOM 685 N N . LYS A 1 88 ? 8.164 11.555 -4.348 1 93.44 88 LYS A N 1
ATOM 686 C CA . LYS A 1 88 ? 8.023 12.648 -3.395 1 93.44 88 LYS A CA 1
ATOM 687 C C . LYS A 1 88 ? 7.66 13.953 -4.102 1 93.44 88 LYS A C 1
ATOM 689 O O . LYS A 1 88 ? 6.805 14.703 -3.627 1 93.44 88 LYS A O 1
ATOM 694 N N . GLU A 1 89 ? 8.344 14.219 -5.07 1 92.75 89 GLU A N 1
ATOM 695 C CA . GLU A 1 89 ? 8.086 15.445 -5.812 1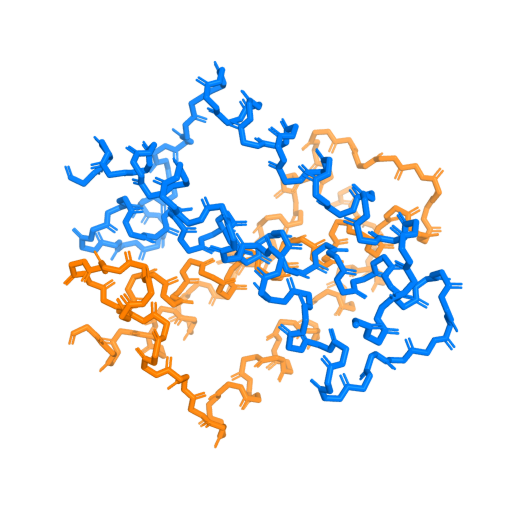 92.75 89 GLU A CA 1
ATOM 696 C C . GLU A 1 89 ? 6.629 15.523 -6.27 1 92.75 89 GLU A C 1
ATOM 698 O O . GLU A 1 89 ? 6.016 16.594 -6.23 1 92.75 89 GLU A O 1
ATOM 703 N N . PHE A 1 90 ? 6.137 14.477 -6.691 1 92.25 90 PHE A N 1
ATOM 704 C CA . PHE A 1 90 ? 4.766 14.469 -7.18 1 92.25 90 PHE A CA 1
ATOM 705 C C . PHE A 1 90 ? 3.783 14.734 -6.043 1 92.25 90 PHE A C 1
ATOM 707 O O . PHE A 1 90 ? 2.857 15.531 -6.195 1 92.25 90 PHE A O 1
ATOM 714 N N . PHE A 1 91 ? 3.975 14.078 -4.926 1 92.25 91 PHE A N 1
ATOM 715 C CA . PHE A 1 91 ? 2.969 14.148 -3.873 1 92.25 91 PHE A CA 1
ATOM 716 C C . PHE A 1 91 ? 3.18 15.383 -3.008 1 92.25 91 PHE A C 1
ATOM 718 O O . PHE A 1 91 ? 2.285 15.781 -2.26 1 92.25 91 PHE A O 1
ATOM 725 N N . ALA A 1 92 ? 4.355 15.969 -3.115 1 88.56 92 ALA A N 1
ATOM 726 C CA . ALA A 1 92 ? 4.648 17.172 -2.35 1 88.56 92 ALA A CA 1
ATOM 727 C C . ALA A 1 92 ? 3.678 18.297 -2.707 1 88.56 92 ALA A C 1
ATOM 729 O O . ALA A 1 92 ? 3.424 19.188 -1.893 1 88.56 92 ALA A O 1
ATOM 730 N N . LYS A 1 93 ? 3.113 18.266 -3.783 1 87.69 93 LYS A N 1
ATOM 731 C CA . LYS A 1 93 ? 2.23 19.328 -4.242 1 87.69 93 LYS A CA 1
ATOM 732 C C . LYS A 1 93 ? 0.893 19.297 -3.51 1 87.69 93 LYS A C 1
ATOM 734 O O . LYS A 1 93 ? 0.113 20.25 -3.582 1 87.69 93 LYS A O 1
ATOM 739 N N . PHE A 1 94 ? 0.631 18.281 -2.836 1 86 94 PHE A N 1
ATOM 740 C CA . PHE A 1 94 ? -0.642 18.141 -2.141 1 86 94 PHE A CA 1
ATOM 741 C C . PHE A 1 94 ? -0.514 18.562 -0.684 1 86 94 PHE A C 1
ATOM 743 O O . PHE A 1 94 ? -1.466 18.453 0.09 1 86 94 PHE A O 1
ATOM 750 N N . ASN A 1 95 ? 0.706 18.906 -0.271 1 82.38 95 ASN A N 1
ATOM 751 C CA . ASN A 1 95 ? 0.91 19.375 1.094 1 82.38 95 ASN A CA 1
ATOM 752 C C . ASN A 1 95 ? 0.522 20.844 1.244 1 82.38 95 ASN A C 1
ATOM 754 O O . ASN A 1 95 ? 0.666 21.625 0.304 1 82.38 95 ASN A O 1
ATOM 758 N N . MET B 1 1 ? -23.031 -6.07 -0.643 1 65.44 1 MET B N 1
ATOM 759 C CA . MET B 1 1 ? -21.609 -6.137 -0.984 1 65.44 1 MET B CA 1
ATOM 760 C C . MET B 1 1 ? -21.391 -7.074 -2.166 1 65.44 1 MET B C 1
ATOM 762 O O . MET B 1 1 ? -22.078 -8.086 -2.309 1 65.44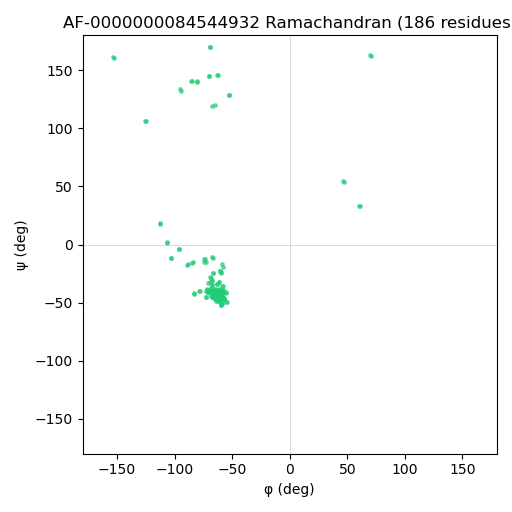 1 MET B O 1
ATOM 766 N N . THR B 1 2 ? -20.781 -6.453 -3.186 1 79.81 2 THR B N 1
ATOM 767 C CA . THR B 1 2 ? -20.484 -7.207 -4.398 1 79.81 2 THR B CA 1
ATOM 768 C C . THR B 1 2 ? -19.344 -8.18 -4.168 1 79.81 2 THR B C 1
ATOM 770 O O . THR B 1 2 ? -19.219 -9.188 -4.867 1 79.81 2 THR B O 1
ATOM 773 N N . LEU B 1 3 ? -18.641 -7.98 -3.096 1 85.06 3 LEU B N 1
ATOM 774 C CA . LEU B 1 3 ? -17.5 -8.828 -2.793 1 85.06 3 LEU B CA 1
ATOM 775 C C . LEU B 1 3 ? -17.938 -10.148 -2.168 1 85.06 3 LEU B C 1
ATOM 777 O O . LEU B 1 3 ? -18.891 -10.172 -1.387 1 85.06 3 LEU B O 1
ATOM 781 N N . ASP B 1 4 ? -17.328 -11.219 -2.527 1 88.56 4 ASP B N 1
ATOM 782 C CA . ASP B 1 4 ? -17.516 -12.492 -1.85 1 88.56 4 ASP B CA 1
ATOM 783 C C . ASP B 1 4 ? -17.297 -12.359 -0.345 1 88.56 4 ASP B C 1
ATOM 785 O O . ASP B 1 4 ? -16.297 -11.758 0.092 1 88.56 4 ASP B O 1
ATOM 789 N N . PRO B 1 5 ? -18.25 -12.828 0.447 1 88.94 5 PRO B N 1
ATOM 790 C CA . PRO B 1 5 ? -18.172 -12.672 1.901 1 88.94 5 PRO B CA 1
ATOM 791 C C . PRO B 1 5 ? -16.906 -13.297 2.494 1 88.94 5 PRO B C 1
ATOM 793 O O . PRO B 1 5 ? -16.375 -12.781 3.477 1 88.94 5 PRO B O 1
ATOM 796 N N . GLU B 1 6 ? -16.5 -14.359 1.962 1 88.56 6 GLU B N 1
ATOM 797 C CA . GLU B 1 6 ? -15.273 -14.984 2.467 1 88.56 6 GLU B CA 1
ATOM 798 C C . GLU B 1 6 ? -14.055 -14.109 2.207 1 88.56 6 GLU B C 1
ATOM 800 O O . GLU B 1 6 ? -13.18 -13.984 3.064 1 88.56 6 GLU B O 1
ATOM 805 N N . PHE B 1 7 ? -14.031 -13.516 1.056 1 90.56 7 PHE B N 1
ATOM 806 C CA . PHE B 1 7 ? -12.945 -12.594 0.731 1 90.56 7 PHE B CA 1
ATOM 807 C C . PHE B 1 7 ? -12.961 -11.391 1.66 1 90.56 7 PHE B C 1
ATOM 809 O O . PHE B 1 7 ? -11.906 -10.953 2.135 1 90.56 7 PHE B O 1
ATOM 816 N N . ALA B 1 8 ? -14.141 -10.875 1.933 1 90 8 ALA B N 1
ATOM 817 C CA . ALA B 1 8 ? -14.273 -9.727 2.822 1 90 8 ALA B CA 1
ATOM 818 C C . ALA B 1 8 ? -13.773 -10.062 4.227 1 90 8 ALA B C 1
ATOM 820 O O . ALA B 1 8 ? -13.078 -9.258 4.852 1 90 8 ALA B O 1
ATOM 821 N N . LYS B 1 9 ? -14.109 -11.227 4.633 1 91.5 9 LYS B N 1
ATOM 822 C CA . LYS B 1 9 ? -13.68 -11.656 5.961 1 91.5 9 LYS B CA 1
ATOM 823 C C . LYS B 1 9 ? -12.164 -11.82 6.016 1 91.5 9 LYS B C 1
ATOM 825 O O . LYS B 1 9 ? -11.523 -11.391 6.98 1 91.5 9 LYS B O 1
ATOM 830 N N . GLN B 1 10 ? -11.633 -12.391 4.996 1 88.75 10 GLN B N 1
ATOM 831 C CA . GLN B 1 10 ? -10.188 -12.594 4.941 1 88.75 10 GLN B CA 1
ATOM 832 C C . GLN B 1 10 ? -9.445 -11.266 4.914 1 88.75 10 GLN B C 1
ATOM 834 O O . GLN B 1 10 ? -8.398 -11.117 5.551 1 88.75 10 GLN B O 1
ATOM 839 N N . THR B 1 11 ? -10.008 -10.391 4.168 1 90.5 11 THR B N 1
ATOM 840 C CA . THR B 1 11 ? -9.398 -9.062 4.078 1 90.5 11 THR B CA 1
ATOM 841 C C . THR B 1 11 ? -9.445 -8.352 5.426 1 90.5 11 THR B C 1
ATOM 843 O O . THR B 1 11 ? -8.453 -7.766 5.863 1 90.5 11 THR B O 1
ATOM 846 N N . THR B 1 12 ? -10.492 -8.438 6.121 1 92 12 THR B N 1
ATOM 847 C CA . THR B 1 12 ? -10.648 -7.824 7.434 1 92 12 THR B CA 1
ATOM 848 C C . THR B 1 12 ? -9.672 -8.438 8.43 1 92 12 THR B C 1
ATOM 850 O O . THR B 1 12 ? -9.047 -7.723 9.219 1 92 12 THR B O 1
ATOM 853 N N . ASP B 1 13 ? -9.555 -9.703 8.375 1 91.19 13 ASP B N 1
ATOM 854 C CA . ASP B 1 13 ? -8.609 -10.391 9.25 1 91.19 13 ASP B CA 1
ATOM 855 C C . ASP B 1 13 ? -7.18 -9.938 8.984 1 91.19 13 ASP B C 1
ATOM 857 O O . ASP B 1 13 ? -6.406 -9.734 9.922 1 91.19 13 ASP B O 1
ATOM 861 N N . LEU B 1 14 ? -6.852 -9.828 7.758 1 89.94 14 LEU B N 1
ATOM 862 C CA . LEU B 1 14 ? -5.516 -9.383 7.379 1 89.94 14 LEU B CA 1
ATOM 863 C C . LEU B 1 14 ? -5.234 -7.988 7.926 1 89.94 14 LEU B C 1
ATOM 865 O O . LEU B 1 14 ? -4.148 -7.727 8.445 1 89.94 14 LEU B O 1
ATOM 869 N N . ILE B 1 15 ? -6.172 -7.102 7.82 1 93.06 15 ILE B N 1
ATOM 870 C CA . ILE B 1 15 ? -6.035 -5.734 8.305 1 93.06 15 ILE B CA 1
ATOM 871 C C . ILE B 1 15 ? -5.777 -5.738 9.812 1 93.06 15 ILE B C 1
ATOM 873 O O . ILE B 1 15 ? -4.844 -5.098 10.289 1 93.06 15 ILE B O 1
ATOM 877 N N . GLN B 1 16 ? -6.551 -6.512 10.5 1 92.12 16 GLN B N 1
ATOM 878 C CA . GLN B 1 16 ? -6.453 -6.551 11.953 1 92.12 16 GLN B CA 1
ATOM 879 C C . GLN B 1 16 ? -5.133 -7.176 12.398 1 92.12 16 GLN B C 1
ATOM 881 O O . GLN B 1 16 ? -4.465 -6.656 13.297 1 92.12 16 GLN B O 1
ATOM 886 N N . GLN B 1 17 ? -4.801 -8.227 11.758 1 90.44 17 GLN B N 1
ATOM 887 C CA . GLN B 1 17 ? -3.555 -8.906 12.102 1 90.44 17 GLN B CA 1
ATOM 888 C C . GLN B 1 17 ? -2.348 -8.016 11.812 1 90.44 17 GLN B C 1
ATOM 890 O O . GLN B 1 17 ? -1.407 -7.965 12.609 1 90.44 17 GLN B O 1
ATOM 895 N N . THR B 1 18 ? -2.375 -7.41 10.703 1 89.88 18 THR B N 1
ATOM 896 C CA . THR B 1 18 ? -1.259 -6.555 10.32 1 89.88 18 THR B CA 1
ATOM 897 C C . THR B 1 18 ? -1.156 -5.352 11.258 1 89.88 18 THR B C 1
ATOM 899 O O . THR B 1 18 ? -0.058 -4.965 11.664 1 89.88 18 THR B O 1
ATOM 902 N N . LEU B 1 19 ? -2.25 -4.777 11.617 1 92.19 19 LEU B N 1
ATOM 903 C CA . LEU B 1 19 ? -2.248 -3.658 12.555 1 92.19 19 LEU B CA 1
ATOM 904 C C . LEU B 1 19 ? -1.648 -4.074 13.898 1 92.19 19 LEU B C 1
ATOM 906 O O . LEU B 1 19 ? -0.848 -3.34 14.477 1 92.19 19 LEU B O 1
ATOM 910 N N . GLU B 1 20 ? -2.02 -5.25 14.32 1 91.19 20 GLU B N 1
ATOM 911 C CA . GLU B 1 20 ? -1.476 -5.758 15.57 1 91.19 20 GLU B CA 1
ATOM 912 C C . GLU B 1 20 ? 0.035 -5.953 15.477 1 91.19 20 GLU B C 1
ATOM 914 O O . GLU B 1 20 ? 0.759 -5.703 16.438 1 91.19 20 GLU B O 1
ATOM 919 N N . LEU B 1 21 ? 0.456 -6.441 14.383 1 87.19 21 LEU B N 1
ATOM 920 C CA . LEU B 1 21 ? 1.889 -6.617 14.172 1 87.19 21 LEU B CA 1
ATOM 921 C C . LEU B 1 21 ? 2.613 -5.277 14.227 1 87.19 21 LEU B C 1
ATOM 923 O O . LEU B 1 21 ? 3.689 -5.172 14.82 1 87.19 21 LEU B O 1
ATOM 927 N N . TYR B 1 22 ? 2.078 -4.297 13.609 1 87.19 22 TYR B N 1
ATOM 928 C CA . TYR B 1 22 ? 2.658 -2.959 13.648 1 87.19 22 TYR B CA 1
ATOM 929 C C . TYR B 1 22 ? 2.723 -2.434 15.078 1 87.19 22 TYR B C 1
ATOM 931 O O . TYR B 1 22 ? 3.709 -1.805 15.477 1 87.19 22 TYR B O 1
ATOM 939 N N . LYS B 1 23 ? 1.729 -2.645 15.836 1 86.75 23 LYS B N 1
ATOM 940 C CA . LYS B 1 23 ? 1.694 -2.197 17.234 1 86.75 23 LYS B CA 1
ATOM 941 C C . LYS B 1 23 ? 2.805 -2.854 18.047 1 86.75 23 LYS B C 1
ATOM 943 O O . LYS B 1 23 ? 3.398 -2.221 18.922 1 86.75 23 LYS B O 1
ATOM 948 N N . LYS B 1 24 ? 3.139 -4.016 17.719 1 85.69 24 LYS B N 1
ATOM 949 C CA . LYS B 1 24 ? 4.141 -4.773 18.469 1 85.69 24 LYS B CA 1
ATOM 950 C C . LYS B 1 24 ? 5.555 -4.395 18.031 1 85.69 24 LYS B C 1
ATOM 952 O O . LYS B 1 24 ? 6.473 -4.359 18.844 1 85.69 24 LYS B O 1
ATOM 957 N N . SER B 1 25 ? 5.742 -4.25 16.766 1 79.81 25 SER B N 1
ATOM 958 C CA . SER B 1 25 ? 7.078 -4.047 16.219 1 79.81 25 SER B CA 1
ATOM 959 C C . SER B 1 25 ? 7.438 -2.566 16.172 1 79.81 25 SER B C 1
ATOM 961 O O . SER B 1 25 ? 8.617 -2.213 16.094 1 79.81 25 SER B O 1
ATOM 963 N N . GLY B 1 26 ? 6.484 -1.744 16.266 1 67.25 26 GLY B N 1
ATOM 964 C CA . GLY B 1 26 ? 6.73 -0.327 16.062 1 67.25 26 GLY B CA 1
ATOM 965 C C . GLY B 1 26 ? 7.023 0.018 14.609 1 67.25 26 GLY B C 1
ATOM 966 O O . GLY B 1 26 ? 6.961 -0.849 13.734 1 67.25 26 GLY B O 1
ATOM 967 N N . ALA B 1 27 ? 6.914 1.239 14.25 1 62.34 27 ALA B N 1
ATOM 968 C CA . ALA B 1 27 ? 7.219 1.697 12.898 1 62.34 27 ALA B CA 1
ATOM 969 C C . ALA B 1 27 ? 8.648 2.232 12.812 1 62.34 27 ALA B C 1
ATOM 971 O O . ALA B 1 27 ? 9.156 2.816 13.766 1 62.34 27 ALA B O 1
ATOM 972 N N . SER B 1 28 ? 9.312 1.729 11.695 1 64.5 28 SER B N 1
ATOM 973 C CA . SER B 1 28 ? 10.672 2.254 11.539 1 64.5 28 SER B CA 1
ATOM 974 C C . SER B 1 28 ? 10.648 3.742 11.203 1 64.5 28 SER B C 1
ATOM 976 O O . SER B 1 28 ? 10.031 4.156 10.227 1 64.5 28 SER B O 1
ATOM 978 N N . PRO B 1 29 ? 11.195 4.57 11.961 1 56.72 29 PRO B N 1
ATOM 979 C CA . PRO B 1 29 ? 11.336 6.004 11.695 1 56.72 29 PRO B CA 1
ATOM 980 C C . PRO B 1 29 ? 12.133 6.293 10.43 1 56.72 29 PRO B C 1
ATOM 982 O O . PRO B 1 29 ? 12.055 7.398 9.883 1 56.72 29 PRO B O 1
ATOM 985 N N . ARG B 1 30 ? 12.977 5.363 9.992 1 69 30 ARG B N 1
ATOM 986 C CA . ARG B 1 30 ? 13.844 5.617 8.844 1 69 30 ARG B CA 1
ATOM 987 C C . ARG B 1 30 ? 13.023 5.98 7.609 1 69 30 ARG B C 1
ATOM 989 O O . ARG B 1 30 ? 13.484 6.742 6.758 1 69 30 ARG B O 1
ATOM 996 N N . VAL B 1 31 ? 11.805 5.598 7.742 1 74.25 31 VAL B N 1
ATOM 997 C CA . VAL B 1 31 ? 10.938 5.859 6.598 1 74.25 31 VAL B CA 1
ATOM 998 C C . VAL B 1 31 ? 10.742 7.363 6.43 1 74.25 31 VAL B C 1
ATOM 1000 O O . VAL B 1 31 ? 10.75 7.875 5.309 1 74.25 31 VAL B O 1
ATOM 1003 N N . GLY B 1 32 ? 10.773 7.98 7.523 1 73.88 32 GLY B N 1
ATOM 1004 C CA . GLY B 1 32 ? 10.641 9.422 7.473 1 73.88 32 GLY B CA 1
ATOM 1005 C C . GLY B 1 32 ? 11.836 10.117 6.848 1 73.88 32 GLY B C 1
ATOM 1006 O O . GLY B 1 32 ? 11.688 11.156 6.195 1 73.88 32 GLY B O 1
ATOM 1007 N N . GLU B 1 33 ? 12.906 9.469 7.004 1 78.88 33 GLU B N 1
ATOM 1008 C CA . GLU B 1 33 ? 14.125 10.078 6.488 1 78.88 33 GLU B CA 1
ATOM 1009 C C . GLU B 1 33 ? 14.227 9.906 4.977 1 78.88 33 GLU B C 1
ATOM 1011 O O . GLU B 1 33 ? 14.594 10.852 4.266 1 78.88 33 GLU B O 1
ATOM 1016 N N . VAL B 1 34 ? 13.875 8.828 4.504 1 85.94 34 VAL B N 1
ATOM 1017 C CA . VAL B 1 34 ? 13.953 8.555 3.072 1 85.94 34 VAL B CA 1
ATOM 1018 C C . VAL B 1 34 ? 12.922 9.398 2.324 1 85.94 34 VAL B C 1
ATOM 1020 O O . VAL B 1 34 ? 13.203 9.914 1.242 1 85.94 34 VAL B O 1
ATOM 1023 N N . TRP B 1 35 ? 11.852 9.594 3.047 1 91.5 35 TRP B N 1
ATOM 1024 C CA . TRP B 1 35 ? 10.734 10.18 2.318 1 91.5 35 TRP B CA 1
ATOM 1025 C C . TRP B 1 35 ? 10.531 11.641 2.707 1 91.5 35 TRP B C 1
ATOM 1027 O O . TRP B 1 35 ? 9.617 12.297 2.201 1 91.5 35 TRP B O 1
ATOM 1037 N N . ASP B 1 36 ? 11.367 12.148 3.553 1 88.25 36 ASP B N 1
ATOM 1038 C CA . ASP B 1 36 ? 11.406 13.562 3.908 1 88.25 36 ASP B CA 1
ATOM 1039 C C . ASP B 1 36 ? 10.008 14.094 4.195 1 88.25 36 ASP B C 1
ATOM 1041 O O . ASP B 1 36 ? 9.594 15.109 3.629 1 88.25 36 ASP B O 1
ATOM 1045 N N . CYS B 1 37 ? 9.297 13.445 5.102 1 89 37 CYS B N 1
ATOM 1046 C CA . CYS B 1 37 ? 7.91 13.789 5.395 1 89 37 CYS B CA 1
ATOM 1047 C C . CYS B 1 37 ? 7.836 14.914 6.422 1 89 37 CYS B C 1
ATOM 1049 O O . CYS B 1 37 ? 8.664 14.984 7.336 1 89 37 CYS B O 1
ATOM 1051 N N . GLU B 1 38 ? 6.922 15.781 6.203 1 91.75 38 GLU B N 1
ATOM 1052 C CA . GLU B 1 38 ? 6.648 16.797 7.219 1 91.75 38 GLU B CA 1
ATOM 1053 C C . GLU B 1 38 ? 5.941 16.188 8.43 1 91.75 38 GLU B C 1
ATOM 1055 O O . GLU B 1 38 ? 6.203 16.578 9.562 1 91.75 38 GLU B O 1
ATOM 1060 N N . LYS B 1 39 ? 5.059 15.273 8.156 1 91.69 39 LYS B N 1
ATOM 1061 C CA . LYS B 1 39 ? 4.355 14.523 9.195 1 91.69 39 LYS B CA 1
ATOM 1062 C C . LYS B 1 39 ? 4.512 13.016 8.992 1 91.69 39 LYS B C 1
ATOM 1064 O O . LYS B 1 39 ? 3.773 12.414 8.211 1 91.69 39 LYS B O 1
ATOM 1069 N N . ILE B 1 40 ? 5.328 12.469 9.844 1 90.88 40 ILE B N 1
ATOM 1070 C CA . ILE B 1 40 ? 5.715 11.07 9.688 1 90.88 40 ILE B CA 1
ATOM 1071 C C . ILE B 1 40 ? 4.508 10.164 9.953 1 90.88 40 ILE B C 1
ATOM 1073 O O . ILE B 1 40 ? 4.344 9.133 9.305 1 90.88 40 ILE B O 1
ATOM 1077 N N . GLY B 1 41 ? 3.723 10.594 10.938 1 91.38 41 GLY B N 1
ATOM 1078 C CA . GLY B 1 41 ? 2.535 9.812 11.25 1 91.38 41 GLY B CA 1
ATOM 1079 C C . GLY B 1 41 ? 1.578 9.688 10.078 1 91.38 41 GLY B C 1
ATOM 1080 O O . GLY B 1 41 ? 1.01 8.617 9.844 1 91.38 41 GLY B O 1
ATOM 1081 N N . ASP B 1 42 ? 1.422 10.758 9.328 1 92.56 42 ASP B N 1
ATOM 1082 C CA . ASP B 1 42 ? 0.562 10.734 8.148 1 92.56 42 ASP B CA 1
ATOM 1083 C C . ASP B 1 42 ? 1.131 9.805 7.078 1 92.56 42 ASP B C 1
ATOM 1085 O O . ASP B 1 42 ? 0.388 9.062 6.434 1 92.56 42 ASP B O 1
ATOM 1089 N N . PHE B 1 43 ? 2.381 9.867 6.906 1 92.81 43 PHE B N 1
ATOM 1090 C CA . PHE B 1 43 ? 3.018 8.984 5.934 1 92.81 43 PHE B CA 1
ATOM 1091 C C . PHE B 1 43 ? 2.822 7.523 6.32 1 92.81 43 PHE B C 1
ATOM 1093 O O . PHE B 1 43 ? 2.457 6.695 5.48 1 92.81 43 PHE B O 1
ATOM 1100 N N . LEU B 1 44 ? 3.061 7.219 7.543 1 92.69 44 LEU B N 1
ATOM 1101 C CA . LEU B 1 44 ? 2.963 5.84 8.008 1 92.69 44 LEU B CA 1
ATOM 1102 C C . LEU B 1 44 ? 1.527 5.336 7.922 1 92.69 44 LEU B C 1
ATOM 1104 O O . LEU B 1 44 ? 1.292 4.172 7.59 1 92.69 44 LEU B O 1
ATOM 1108 N N . CYS B 1 45 ? 0.685 6.211 8.266 1 93.19 45 CYS B N 1
ATOM 1109 C CA . CYS B 1 45 ? -0.722 5.855 8.125 1 93.19 45 CYS B CA 1
ATOM 1110 C C . CYS B 1 45 ? -1.063 5.551 6.668 1 93.19 45 CYS B C 1
ATOM 1112 O O . CYS B 1 45 ? -1.668 4.52 6.367 1 93.19 45 CYS B O 1
ATOM 1114 N N . GLY B 1 46 ? -0.686 6.41 5.824 1 93.06 46 GLY B N 1
ATOM 1115 C CA . GLY B 1 46 ? -0.877 6.16 4.406 1 93.06 46 GLY B CA 1
ATOM 1116 C C . GLY B 1 46 ? -0.227 4.871 3.932 1 93.06 46 GLY B C 1
ATOM 1117 O O . GLY B 1 46 ? -0.831 4.105 3.18 1 93.06 46 GLY B O 1
ATOM 1118 N N . PHE B 1 47 ? 0.954 4.68 4.32 1 92.5 47 PHE B N 1
ATOM 1119 C CA . PHE B 1 47 ? 1.687 3.475 3.951 1 92.5 47 PHE B CA 1
ATOM 1120 C C . PHE B 1 47 ? 0.907 2.227 4.348 1 92.5 47 PHE B C 1
ATOM 1122 O O . PHE B 1 47 ? 0.742 1.31 3.541 1 92.5 47 PHE B O 1
ATOM 1129 N N . PHE B 1 48 ? 0.469 2.197 5.539 1 93.06 48 PHE B N 1
ATOM 1130 C CA . PHE B 1 48 ? -0.289 1.05 6.027 1 93.06 48 PHE B CA 1
ATOM 1131 C C . PHE B 1 48 ? -1.536 0.827 5.18 1 93.06 48 PHE B C 1
ATOM 1133 O O . PHE B 1 48 ? -1.813 -0.298 4.758 1 93.06 48 PHE B O 1
ATOM 1140 N N . VAL B 1 49 ? -2.25 1.878 5.012 1 93.44 49 VAL B N 1
ATOM 1141 C CA . VAL B 1 49 ? -3.488 1.792 4.246 1 93.44 49 VAL B CA 1
ATOM 1142 C C . VAL B 1 49 ? -3.189 1.312 2.828 1 93.44 49 VAL B C 1
ATOM 1144 O O . VAL B 1 49 ? -3.852 0.406 2.318 1 93.44 49 VAL B O 1
ATOM 1147 N N . GLY B 1 50 ? -2.211 1.902 2.232 1 93.25 50 GLY B N 1
ATOM 1148 C CA . GLY B 1 50 ? -1.801 1.474 0.904 1 93.25 50 GLY B CA 1
ATOM 1149 C C . GLY B 1 50 ? -1.391 0.014 0.849 1 93.25 50 GLY B C 1
ATOM 1150 O O . GLY B 1 50 ? -1.759 -0.705 -0.082 1 93.25 50 GLY B O 1
ATOM 1151 N N . GLU B 1 51 ? -0.601 -0.357 1.801 1 93.25 51 GLU B N 1
ATOM 1152 C CA . GLU B 1 51 ? -0.153 -1.745 1.861 1 93.25 51 GLU B CA 1
ATOM 1153 C C . GLU B 1 51 ? -1.337 -2.705 1.936 1 93.25 51 GLU B C 1
ATOM 1155 O O . GLU B 1 51 ? -1.358 -3.727 1.248 1 93.25 51 GLU B O 1
ATOM 1160 N N . MET B 1 52 ? -2.33 -2.377 2.691 1 93.75 52 MET B N 1
ATOM 1161 C CA . MET B 1 52 ? -3.518 -3.217 2.822 1 93.75 52 MET B CA 1
ATOM 1162 C C . MET B 1 52 ? -4.305 -3.254 1.518 1 93.75 52 MET B C 1
ATOM 1164 O O . MET B 1 52 ? -4.727 -4.324 1.073 1 93.75 52 MET B O 1
ATOM 1168 N N . VAL B 1 53 ? -4.469 -2.125 0.962 1 91.75 53 VAL B N 1
AT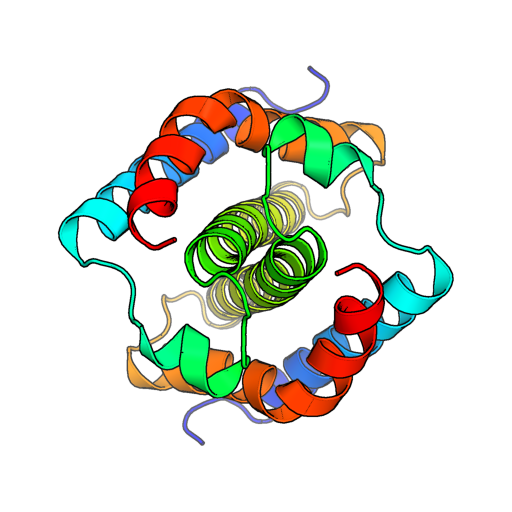OM 1169 C CA . VAL B 1 53 ? -5.238 -2.027 -0.275 1 91.75 53 VAL B CA 1
ATOM 1170 C C . VAL B 1 53 ? -4.52 -2.787 -1.39 1 91.75 53 VAL B C 1
ATOM 1172 O O . VAL B 1 53 ? -5.129 -3.609 -2.08 1 91.75 53 VAL B O 1
ATOM 1175 N N . GLY B 1 54 ? -3.25 -2.576 -1.511 1 92.06 54 GLY B N 1
ATOM 1176 C CA . GLY B 1 54 ? -2.475 -3.279 -2.521 1 92.06 54 GLY B CA 1
ATOM 1177 C C . GLY B 1 54 ? -2.494 -4.785 -2.346 1 92.06 54 GLY B C 1
ATOM 1178 O O . GLY B 1 54 ? -2.656 -5.527 -3.318 1 92.06 54 GLY B O 1
ATOM 1179 N N . SER B 1 55 ? -2.361 -5.172 -1.157 1 90.56 55 SER B N 1
ATOM 1180 C CA . SER B 1 55 ? -2.4 -6.602 -0.859 1 90.56 55 SER B CA 1
ATOM 1181 C C . SER B 1 55 ? -3.773 -7.191 -1.163 1 90.56 55 SER B C 1
ATOM 1183 O O . SER B 1 55 ? -3.875 -8.281 -1.725 1 90.56 55 SER B O 1
ATOM 1185 N N . ALA B 1 56 ? -4.777 -6.543 -0.786 1 90.94 56 ALA B N 1
ATOM 1186 C CA . ALA B 1 56 ? -6.141 -7.027 -1.008 1 90.94 56 ALA B CA 1
ATOM 1187 C C . ALA B 1 56 ? -6.461 -7.098 -2.498 1 90.94 56 ALA B C 1
ATOM 1189 O O . ALA B 1 56 ? -7.074 -8.062 -2.963 1 90.94 56 ALA B O 1
ATOM 1190 N N . LEU B 1 57 ? -6.059 -6.125 -3.213 1 91 57 LEU B N 1
ATOM 1191 C CA . LEU B 1 57 ? -6.305 -6.105 -4.652 1 91 57 LEU B CA 1
ATOM 1192 C C . LEU B 1 57 ? -5.566 -7.246 -5.344 1 91 57 LEU B C 1
ATOM 1194 O O . LEU B 1 57 ? -6.129 -7.914 -6.215 1 91 57 LEU B O 1
ATOM 1198 N N . SER B 1 58 ? -4.332 -7.453 -4.918 1 88.56 58 SER B N 1
ATOM 1199 C CA . SER B 1 58 ? -3.564 -8.555 -5.48 1 88.56 58 SER B CA 1
ATOM 1200 C C . SER B 1 58 ? -4.199 -9.898 -5.148 1 88.56 58 SER B C 1
ATOM 1202 O O . SER B 1 58 ? -4.32 -10.773 -6.012 1 88.56 58 SER B O 1
ATOM 1204 N N . ALA B 1 59 ? -4.598 -10.062 -3.932 1 86.25 59 ALA B N 1
ATOM 1205 C CA . ALA B 1 59 ? -5.266 -11.289 -3.52 1 86.25 59 ALA B CA 1
ATOM 1206 C C . ALA B 1 59 ? -6.543 -11.516 -4.32 1 86.25 59 ALA B C 1
ATOM 1208 O O . ALA B 1 59 ? -6.84 -12.648 -4.723 1 86.25 59 ALA B O 1
ATOM 1209 N N . PHE B 1 60 ? -7.293 -10.469 -4.527 1 90.31 60 PHE B N 1
ATOM 1210 C CA . PHE B 1 60 ? -8.516 -10.562 -5.316 1 90.31 60 PHE B CA 1
ATOM 1211 C C . PHE B 1 60 ? -8.219 -11.102 -6.711 1 90.31 60 PHE B C 1
ATOM 1213 O O . PHE B 1 60 ? -8.906 -12.008 -7.188 1 90.31 60 PHE B O 1
ATOM 1220 N N . GLN B 1 61 ? -7.18 -10.531 -7.316 1 89.5 61 GLN B N 1
ATOM 1221 C CA . GLN B 1 61 ? -6.812 -10.922 -8.672 1 89.5 61 GLN B CA 1
ATOM 1222 C C . GLN B 1 61 ? -6.398 -12.391 -8.727 1 89.5 61 GLN B C 1
ATOM 1224 O O . GLN B 1 61 ? -6.707 -13.094 -9.688 1 89.5 61 GLN B O 1
ATOM 1229 N N . VAL B 1 62 ? -5.797 -12.836 -7.711 1 83.5 62 VAL B N 1
ATOM 1230 C CA . VAL B 1 62 ? -5.324 -14.219 -7.645 1 83.5 62 VAL B CA 1
ATOM 1231 C C . VAL B 1 62 ? -6.508 -15.164 -7.465 1 83.5 62 VAL B C 1
ATOM 1233 O O . VAL B 1 62 ? -6.605 -16.188 -8.141 1 83.5 62 VAL B O 1
ATOM 1236 N N . VAL B 1 63 ? -7.379 -14.812 -6.598 1 83.12 63 VAL B N 1
ATOM 1237 C CA . VAL B 1 63 ? -8.5 -15.68 -6.254 1 83.12 63 VAL B CA 1
ATOM 1238 C C . VAL B 1 63 ? -9.508 -15.711 -7.402 1 83.12 63 VAL B C 1
ATOM 1240 O O . VAL B 1 63 ? -10.031 -16.766 -7.746 1 83.12 63 VAL B O 1
ATOM 1243 N N . HIS B 1 64 ? -9.773 -14.594 -8.039 1 89 64 HIS B N 1
ATOM 1244 C CA . HIS B 1 64 ? -10.844 -14.492 -9.023 1 89 64 HIS B CA 1
ATOM 1245 C C . HIS B 1 64 ? -10.297 -14.492 -10.445 1 89 64 HIS B C 1
ATOM 1247 O O . HIS B 1 64 ? -11.062 -14.547 -11.406 1 89 64 HIS B O 1
ATOM 1253 N N . GLN B 1 65 ? -8.992 -14.344 -10.57 1 88.75 65 GLN B N 1
ATOM 1254 C CA . GLN B 1 65 ? -8.289 -14.414 -11.852 1 88.75 65 GLN B CA 1
ATOM 1255 C C . GLN B 1 65 ? -8.789 -13.328 -12.805 1 88.75 65 GLN B C 1
ATOM 1257 O O . GLN B 1 65 ? -8.992 -13.594 -13.992 1 88.75 65 GLN B O 1
ATOM 1262 N N . ARG B 1 66 ? -9.148 -12.25 -12.281 1 89.69 66 ARG B N 1
ATOM 1263 C CA . ARG B 1 66 ? -9.531 -11.047 -13.008 1 89.69 66 ARG B CA 1
ATOM 1264 C C . ARG B 1 66 ? -9.273 -9.797 -12.18 1 89.69 66 ARG B C 1
ATOM 1266 O O . ARG B 1 66 ? -9.102 -9.875 -10.961 1 89.69 66 ARG B O 1
ATOM 1273 N N . GLU B 1 67 ? -9.195 -8.648 -12.844 1 89 67 GLU B N 1
ATOM 1274 C CA . GLU B 1 67 ? -9.141 -7.371 -12.141 1 89 67 GLU B CA 1
ATOM 1275 C C . GLU B 1 67 ? -10.477 -7.047 -11.477 1 89 67 GLU B C 1
ATOM 1277 O O . GLU B 1 67 ? -11.531 -7.414 -11.984 1 89 67 GLU B O 1
ATOM 1282 N N . PRO B 1 68 ? -10.375 -6.41 -10.32 1 90.31 68 PRO B N 1
ATOM 1283 C CA . PRO B 1 68 ? -11.633 -5.953 -9.719 1 90.31 68 PRO B CA 1
ATOM 1284 C C . PRO B 1 68 ? -12.367 -4.926 -10.586 1 90.31 68 PRO B C 1
ATOM 1286 O O . PRO B 1 68 ? -11.727 -4.133 -11.273 1 90.31 68 PRO B O 1
ATOM 1289 N N . THR B 1 69 ? -13.68 -5.02 -10.508 1 90.81 69 THR B N 1
ATOM 1290 C CA . THR B 1 69 ? -14.469 -3.93 -11.078 1 90.81 69 THR B CA 1
ATOM 1291 C C . THR B 1 69 ? -14.312 -2.658 -10.25 1 90.81 69 THR B C 1
ATOM 1293 O O . THR B 1 69 ? -13.727 -2.688 -9.164 1 90.81 69 THR B O 1
ATOM 1296 N N . ALA B 1 70 ? -14.82 -1.515 -10.797 1 88.38 70 ALA B N 1
ATOM 1297 C CA . ALA B 1 70 ? -14.773 -0.256 -10.062 1 88.38 70 ALA B CA 1
ATOM 1298 C C . ALA B 1 70 ? -15.484 -0.382 -8.719 1 88.38 70 ALA B C 1
ATOM 1300 O O . ALA B 1 70 ? -14.984 0.102 -7.695 1 88.38 70 ALA B O 1
ATOM 1301 N N . ASP B 1 71 ? -16.609 -1.1 -8.703 1 90.38 71 ASP B N 1
ATOM 1302 C CA . ASP B 1 71 ? -17.375 -1.274 -7.48 1 90.38 71 ASP B CA 1
ATOM 1303 C C . ASP B 1 71 ? -16.641 -2.166 -6.484 1 90.38 71 ASP B C 1
ATOM 1305 O O . ASP B 1 71 ? -16.641 -1.901 -5.281 1 90.38 71 ASP B O 1
ATOM 1309 N N . GLU B 1 72 ? -16.031 -3.232 -6.984 1 89.75 72 GLU B N 1
ATOM 1310 C CA . GLU B 1 72 ? -15.281 -4.133 -6.121 1 89.75 72 GLU B CA 1
ATOM 1311 C C . GLU B 1 72 ? -14.047 -3.438 -5.543 1 89.75 72 GLU B C 1
ATOM 1313 O O . GLU B 1 72 ? -13.711 -3.633 -4.375 1 89.75 72 GLU B O 1
ATOM 1318 N N . HIS B 1 73 ? -13.414 -2.695 -6.371 1 89.62 73 HIS B N 1
ATOM 1319 C CA . HIS B 1 73 ? -12.266 -1.906 -5.934 1 89.62 73 HIS B CA 1
ATOM 1320 C C . HIS B 1 73 ? -12.656 -0.953 -4.809 1 89.62 73 HIS B C 1
ATOM 1322 O O . HIS B 1 73 ? -11.961 -0.876 -3.789 1 89.62 73 HIS B O 1
ATOM 1328 N N . LEU B 1 74 ? -13.742 -0.278 -4.945 1 88.56 74 LEU B N 1
ATOM 1329 C CA . LEU B 1 74 ? -14.227 0.659 -3.938 1 88.56 74 LEU B CA 1
ATOM 1330 C C . LEU B 1 74 ? -14.586 -0.069 -2.646 1 88.56 74 LEU B C 1
ATOM 1332 O O . LEU B 1 74 ? -14.336 0.443 -1.552 1 88.56 74 LEU B O 1
ATOM 1336 N N . GLU B 1 75 ? -15.148 -1.195 -2.76 1 90.94 75 GLU B N 1
ATOM 1337 C CA . GLU B 1 75 ? -15.516 -1.973 -1.579 1 90.94 75 GLU B CA 1
ATOM 1338 C C . GLU B 1 75 ? -14.281 -2.412 -0.801 1 90.94 75 GLU B C 1
ATOM 1340 O O . GLU B 1 75 ? -14.305 -2.475 0.43 1 90.94 75 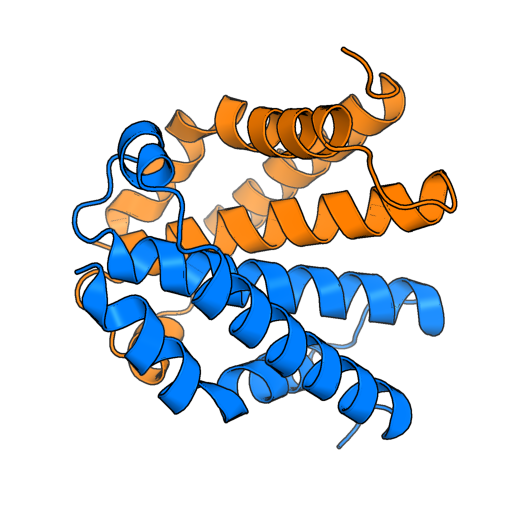GLU B O 1
ATOM 1345 N N . ILE B 1 76 ? -13.266 -2.756 -1.529 1 91.94 76 ILE B N 1
ATOM 1346 C CA . ILE B 1 76 ? -12.016 -3.135 -0.88 1 91.94 76 ILE B CA 1
ATOM 1347 C C . ILE B 1 76 ? -11.469 -1.953 -0.083 1 91.94 76 ILE B C 1
ATOM 1349 O O . ILE B 1 76 ? -11.062 -2.109 1.072 1 91.94 76 ILE B O 1
ATOM 1353 N N . ILE B 1 77 ? -11.508 -0.784 -0.681 1 90 77 ILE B N 1
ATOM 1354 C CA . ILE B 1 77 ? -11.07 0.428 0 1 90 77 ILE B CA 1
ATOM 1355 C C . ILE B 1 77 ? -11.93 0.67 1.236 1 90 77 ILE B C 1
ATOM 1357 O O . ILE B 1 77 ? -11.414 0.993 2.309 1 90 77 ILE B O 1
ATOM 1361 N N . GLU B 1 78 ? -13.164 0.434 1.09 1 90.25 78 GLU B N 1
ATOM 1362 C CA . GLU B 1 78 ? -14.102 0.67 2.182 1 90.25 78 GLU B CA 1
ATOM 1363 C C . GLU B 1 78 ? -13.859 -0.292 3.34 1 90.25 78 GLU B C 1
ATOM 1365 O O . GLU B 1 78 ? -14.07 0.061 4.504 1 90.25 78 GLU B O 1
ATOM 1370 N N . LEU B 1 79 ? -13.469 -1.495 3.021 1 92.69 79 LEU B N 1
ATOM 1371 C CA . LEU B 1 79 ? -13.133 -2.445 4.078 1 92.69 79 LEU B CA 1
ATOM 1372 C C . LEU B 1 79 ? -12 -1.916 4.945 1 92.69 79 LEU B C 1
ATOM 1374 O O . LEU B 1 79 ? -12.055 -2.01 6.176 1 92.69 79 LEU B O 1
ATOM 1378 N N . VAL B 1 80 ? -11.039 -1.338 4.312 1 92.88 80 VAL B N 1
ATOM 1379 C CA . VAL B 1 80 ? -9.914 -0.768 5.055 1 92.88 80 VAL B CA 1
ATOM 1380 C C . VAL B 1 80 ? -10.391 0.458 5.836 1 92.88 80 VAL B C 1
ATOM 1382 O O . VAL B 1 80 ? -10.062 0.614 7.016 1 92.88 80 VAL B O 1
ATOM 1385 N N . GLU B 1 81 ? -11.227 1.234 5.234 1 91.44 81 GLU B N 1
ATOM 1386 C CA . GLU B 1 81 ? -11.734 2.465 5.84 1 91.44 81 GLU B CA 1
ATOM 1387 C C . GLU B 1 81 ? -12.609 2.164 7.055 1 91.44 81 GLU B C 1
ATOM 1389 O O . GLU B 1 81 ? -12.742 3.002 7.949 1 91.44 81 GLU B O 1
ATO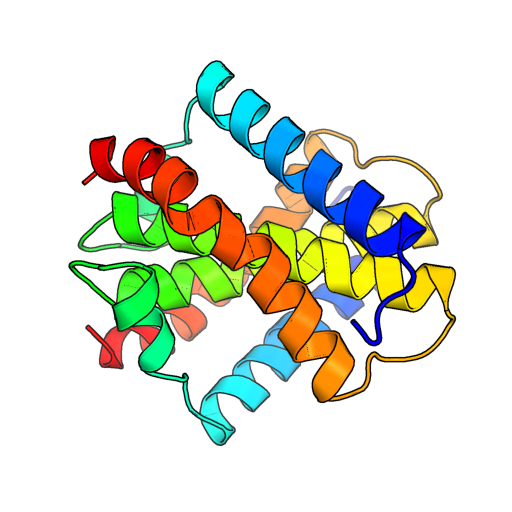M 1394 N N . SER B 1 82 ? -13.141 1.051 7.074 1 92.44 82 SER B N 1
ATOM 1395 C CA . SER B 1 82 ? -13.984 0.674 8.203 1 92.44 82 SER B CA 1
ATOM 1396 C C . SER B 1 82 ? -13.164 0.537 9.484 1 92.44 82 SER B C 1
ATOM 1398 O O . SER B 1 82 ? -13.719 0.508 10.586 1 92.44 82 SER B O 1
ATOM 1400 N N . HIS B 1 83 ? -11.906 0.538 9.352 1 93.19 83 HIS B N 1
ATOM 1401 C CA . HIS B 1 83 ? -11.016 0.467 10.5 1 93.19 83 HIS B CA 1
ATOM 1402 C C . HIS B 1 83 ? -10.234 1.766 10.672 1 93.19 83 HIS B C 1
ATOM 1404 O O . HIS B 1 83 ? -9.203 1.789 11.352 1 93.19 83 HIS B O 1
ATOM 1410 N N . SER B 1 84 ? -10.695 2.777 10.078 1 93.5 84 SER B N 1
ATOM 1411 C CA . SER B 1 84 ? -9.945 4.027 10.023 1 93.5 84 SER B CA 1
ATOM 1412 C C . SER B 1 84 ? -9.703 4.582 11.43 1 93.5 84 SER B C 1
ATOM 1414 O O . SER B 1 84 ? -8.625 5.113 11.711 1 93.5 84 SER B O 1
ATOM 1416 N N . LYS B 1 85 ? -10.641 4.473 12.289 1 93.5 85 LYS B N 1
ATOM 1417 C CA . LYS B 1 85 ? -10.484 5.023 13.633 1 93.5 85 LYS B CA 1
ATOM 1418 C C . LYS B 1 85 ? -9.297 4.391 14.352 1 93.5 85 LYS B C 1
ATOM 1420 O O . LYS B 1 85 ? -8.43 5.098 14.867 1 93.5 85 LYS B O 1
ATOM 1425 N N . GLU B 1 86 ? -9.297 3.133 14.359 1 93.62 86 GLU B N 1
ATOM 1426 C CA . GLU B 1 86 ? -8.219 2.416 15.031 1 93.62 86 GLU B CA 1
ATOM 1427 C C . GLU B 1 86 ? -6.871 2.691 14.359 1 93.62 86 GLU B C 1
ATOM 1429 O O . GLU B 1 86 ? -5.859 2.873 15.039 1 93.62 86 GLU B O 1
ATOM 1434 N N . ILE B 1 87 ? -6.852 2.672 13.086 1 94.19 87 ILE B N 1
ATOM 1435 C CA . ILE B 1 87 ? -5.625 2.873 12.32 1 94.19 87 ILE B CA 1
ATOM 1436 C C . ILE B 1 87 ? -5.082 4.277 12.578 1 94.19 87 ILE B C 1
ATOM 1438 O O . ILE B 1 87 ? -3.904 4.441 12.906 1 94.19 87 ILE B O 1
ATOM 1442 N N . LYS B 1 88 ? -5.898 5.207 12.531 1 93.56 88 LYS B N 1
ATOM 1443 C CA . LYS B 1 88 ? -5.484 6.59 12.75 1 93.56 88 LYS B CA 1
ATOM 1444 C C . LYS B 1 88 ? -4.949 6.789 14.164 1 93.56 88 LYS B C 1
ATOM 1446 O O . LYS B 1 88 ? -3.936 7.461 14.367 1 93.56 88 LYS B O 1
ATOM 1451 N N . GLU B 1 89 ? -5.652 6.336 15.039 1 92.75 89 GLU B N 1
ATOM 1452 C CA . GLU B 1 89 ? -5.238 6.48 16.438 1 92.75 89 GLU B CA 1
ATOM 1453 C C . GLU B 1 89 ? -3.84 5.914 16.656 1 92.75 89 GLU B C 1
ATOM 1455 O O . GLU B 1 89 ? -3.041 6.492 17.391 1 92.75 89 GLU B O 1
ATOM 1460 N N . PHE B 1 90 ? -3.59 4.855 16.094 1 92.25 90 PHE B N 1
ATOM 1461 C CA . PHE B 1 90 ? -2.289 4.223 16.281 1 92.25 90 PHE B CA 1
ATOM 1462 C C . PHE B 1 90 ? -1.18 5.078 15.68 1 92.25 90 PHE B C 1
ATOM 1464 O O . PHE B 1 90 ? -0.142 5.293 16.312 1 92.25 90 PHE B O 1
ATOM 1471 N N . PHE B 1 91 ? -1.395 5.555 14.469 1 92.19 91 PHE B N 1
ATOM 1472 C CA . PHE B 1 91 ? -0.305 6.223 13.766 1 92.19 91 PHE B CA 1
ATOM 1473 C C . PHE B 1 91 ? -0.214 7.688 14.18 1 92.19 91 PHE B C 1
ATOM 1475 O O . PHE B 1 91 ? 0.799 8.344 13.93 1 92.19 91 PHE B O 1
ATOM 1482 N N . ALA B 1 92 ? -1.25 8.172 14.805 1 88.56 92 ALA B N 1
ATOM 1483 C CA . ALA B 1 92 ? -1.252 9.555 15.273 1 88.56 92 ALA B CA 1
ATOM 1484 C C . ALA B 1 92 ? -0.122 9.797 16.281 1 88.56 92 ALA B C 1
ATOM 1486 O O . ALA B 1 92 ? 0.359 10.922 16.406 1 88.56 92 ALA B O 1
ATOM 1487 N N . LYS B 1 93 ? 0.33 8.836 16.875 1 87.56 93 LYS B N 1
ATOM 1488 C CA . LYS B 1 93 ? 1.354 8.977 17.906 1 87.56 93 LYS B CA 1
ATOM 1489 C C . LYS B 1 93 ? 2.717 9.281 17.281 1 87.56 93 LYS B C 1
ATOM 1491 O O . LYS B 1 93 ? 3.648 9.68 17.984 1 87.56 93 LYS B O 1
ATOM 1496 N N . PHE B 1 94 ? 2.836 9.133 16.047 1 85.94 94 PHE B N 1
ATOM 1497 C CA . PHE B 1 94 ? 4.113 9.352 15.383 1 85.94 94 PHE B CA 1
ATOM 1498 C C . PHE B 1 94 ? 4.184 10.758 14.805 1 85.94 94 PHE B C 1
ATOM 1500 O O . PHE B 1 94 ? 5.156 11.109 14.125 1 85.94 94 PHE B O 1
ATOM 1507 N N . ASN B 1 95 ? 3.086 11.508 14.914 1 81.94 95 ASN B N 1
ATOM 1508 C CA . ASN B 1 95 ? 3.082 12.883 14.422 1 81.94 95 ASN B CA 1
ATOM 1509 C C . ASN B 1 95 ? 3.748 13.836 15.414 1 81.94 95 ASN B C 1
ATOM 1511 O O . ASN B 1 95 ? 3.674 13.633 16.625 1 81.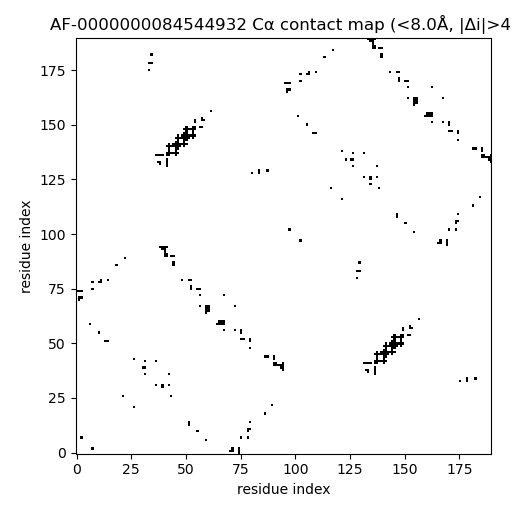94 95 ASN B O 1
#

Foldseek 3Di:
DPDDPVLLVVLLVVLVVVVVVCLVVPDDCVVCVVVVDPQVLVVVLVVSLVVSLVVSQVVCCVVVVDGDDPVRSVVSSVSNVVCVVVSSVSSVVRD/DPDDPVLLVVLLVVLVVVVVVCLVPPDDCVVCVVVVDPQVLVVVLVVSLVVSLV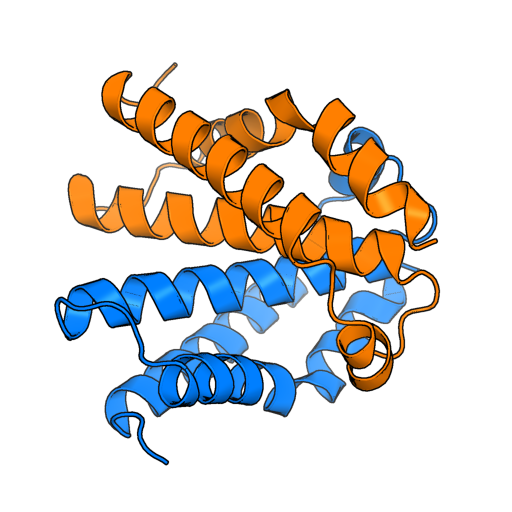VSQVVCCVVVVDGDDPVRSVVSSVSNVVCVVVSSVSSVVRD

Organism: NCBI:txid1582439

Secondary structure (DSSP, 8-state):
--S-HHHHHHHHHHHHHHHHHHHHH---THHHHHHT-S-HHHHHHHHHHHHHHHHHHHHHHHHHSSPPPHHHHHHHHHHHHTTHHHHHHHHHTT-/--S-HHHHHHHHHHHHHHHHHHHHH---THHHHHHT-S-HHHHHHHHHHHHHHHHHHHHHHHHHSSPPPHHHHHHHHHHHHTTHHHHHHHHHTT-

Radius of gyration: 15.65 Å; Cα contacts (8 Å, |Δi|>4): 210; chains: 2; bounding box: 42×39×33 Å